Protein AF-A0A139NUK0-F1 (afdb_monomer)

Solvent-accessible surface area (backbone atoms only — not comparable to full-atom values): 13914 Å² total; per-residue (Å²): 108,68,67,42,53,50,49,48,51,51,52,42,50,51,54,52,51,49,37,53,48,53,40,52,56,51,48,50,26,38,52,27,22,46,38,34,56,52,34,44,64,71,63,44,90,81,66,93,61,57,89,89,67,61,76,52,80,81,74,52,64,86,38,64,18,66,54,40,58,76,68,51,43,62,78,34,66,75,49,35,56,50,51,53,51,51,39,46,44,56,59,40,87,56,51,66,58,16,42,53,52,49,41,39,48,37,72,86,54,78,63,65,55,74,80,37,40,68,64,51,42,52,52,51,50,54,41,51,51,47,56,52,48,53,56,48,44,59,54,45,53,72,74,44,90,57,94,85,73,77,73,90,70,88,81,55,54,68,72,58,50,54,50,50,54,50,51,55,53,54,49,50,53,54,49,49,58,49,43,38,75,76,42,26,68,68,39,68,64,52,52,51,46,39,67,69,48,30,75,75,63,73,61,80,63,81,50,74,66,58,51,52,52,50,52,50,52,52,56,68,43,86,92,53,73,81,76,54,69,68,57,55,52,49,51,48,46,50,62,59,70,61,126

Structure (mmCIF, N/CA/C/O backbone):
data_AF-A0A139NUK0-F1
#
_entry.id   AF-A0A139NUK0-F1
#
loop_
_atom_site.group_PDB
_atom_site.id
_atom_site.type_symbol
_atom_site.label_atom_id
_atom_site.label_alt_id
_atom_site.label_comp_id
_atom_site.label_asym_id
_atom_site.label_entity_id
_atom_site.label_seq_id
_atom_site.pdbx_PDB_ins_code
_atom_site.Cartn_x
_atom_site.Cartn_y
_atom_site.Cartn_z
_atom_site.occupancy
_atom_site.B_iso_or_equiv
_atom_site.auth_seq_id
_atom_site.auth_comp_id
_atom_site.auth_asym_id
_atom_site.auth_atom_id
_atom_site.pdbx_PDB_model_num
ATOM 1 N N . MET A 1 1 ? -8.835 -10.480 32.915 1.00 66.19 1 MET A N 1
ATOM 2 C CA . MET A 1 1 ? -7.688 -9.551 32.777 1.00 66.19 1 MET A CA 1
ATOM 3 C C . MET A 1 1 ? -6.767 -9.967 31.633 1.00 66.19 1 MET A C 1
ATOM 5 O O . MET A 1 1 ? -6.651 -9.205 30.683 1.00 66.19 1 MET A O 1
ATOM 9 N N . PHE A 1 2 ? -6.205 -11.183 31.665 1.00 76.69 2 PHE A N 1
ATOM 10 C CA . PHE A 1 2 ? -5.329 -11.705 30.604 1.00 76.69 2 PHE A CA 1
ATOM 11 C C . PHE A 1 2 ? -5.980 -11.734 29.210 1.00 76.69 2 PHE A C 1
ATOM 13 O O . PHE A 1 2 ? -5.381 -11.271 28.249 1.00 76.69 2 PHE A O 1
ATOM 20 N N . GLU A 1 3 ? -7.231 -12.184 29.088 1.00 83.25 3 GLU A N 1
ATOM 21 C CA . GLU A 1 3 ? -7.912 -12.204 27.783 1.00 83.25 3 GLU A CA 1
ATOM 22 C C . GLU A 1 3 ? -8.113 -10.809 27.184 1.00 83.25 3 GLU A C 1
ATOM 24 O O . GLU A 1 3 ? -7.905 -10.613 25.993 1.00 83.25 3 GLU A O 1
ATOM 29 N N . ASN A 1 4 ? -8.507 -9.826 28.003 1.00 83.56 4 ASN A N 1
ATOM 30 C CA . ASN A 1 4 ? -8.661 -8.442 27.550 1.00 83.56 4 ASN A CA 1
ATOM 31 C C . ASN A 1 4 ? -7.321 -7.875 27.075 1.00 83.56 4 ASN A C 1
ATOM 33 O O . ASN A 1 4 ? -7.243 -7.271 26.012 1.00 83.56 4 ASN A O 1
ATOM 37 N N . TRP A 1 5 ? -6.263 -8.132 27.846 1.00 82.19 5 TRP A N 1
ATOM 38 C CA . TRP A 1 5 ? -4.897 -7.765 27.490 1.00 82.19 5 TRP A CA 1
ATOM 39 C C . TRP A 1 5 ? -4.479 -8.388 26.151 1.00 82.19 5 TRP A C 1
ATOM 41 O O . TRP A 1 5 ? -3.990 -7.685 25.270 1.00 82.19 5 TRP A O 1
ATOM 51 N N . ASN A 1 6 ? -4.759 -9.679 25.951 1.00 88.62 6 ASN A N 1
ATOM 52 C CA . ASN A 1 6 ? -4.462 -10.368 24.699 1.00 88.62 6 ASN A CA 1
ATOM 53 C C . ASN A 1 6 ? -5.253 -9.777 23.519 1.00 88.62 6 ASN A C 1
ATOM 55 O O . ASN A 1 6 ? -4.672 -9.463 22.487 1.00 88.62 6 ASN A O 1
ATOM 59 N N . ARG A 1 7 ? -6.562 -9.537 23.686 1.00 91.12 7 ARG A N 1
ATOM 60 C CA . ARG A 1 7 ? -7.414 -8.916 22.655 1.00 91.12 7 ARG A CA 1
ATOM 61 C C . ARG A 1 7 ? -6.901 -7.535 22.238 1.00 91.12 7 ARG A C 1
ATOM 63 O O . ARG A 1 7 ? -6.867 -7.227 21.050 1.00 91.12 7 ARG A O 1
ATOM 70 N N . ILE A 1 8 ? -6.470 -6.720 23.199 1.00 89.00 8 ILE A N 1
ATOM 71 C CA . ILE A 1 8 ? -5.877 -5.405 22.931 1.00 89.00 8 ILE A CA 1
ATOM 72 C C . ILE A 1 8 ? -4.556 -5.535 22.166 1.00 89.00 8 ILE A C 1
ATOM 74 O O . ILE A 1 8 ? -4.364 -4.817 21.190 1.00 89.00 8 ILE A O 1
ATOM 78 N N . ASN A 1 9 ? -3.666 -6.452 22.554 1.00 89.38 9 ASN A N 1
ATOM 79 C CA . ASN A 1 9 ? -2.412 -6.666 21.824 1.00 89.38 9 ASN A CA 1
ATOM 80 C C . ASN A 1 9 ? -2.649 -7.131 20.391 1.00 89.38 9 ASN A C 1
ATOM 82 O O . ASN A 1 9 ? -2.007 -6.624 19.476 1.00 89.38 9 ASN A O 1
ATOM 86 N N . ILE A 1 10 ? -3.615 -8.027 20.184 1.00 93.06 10 ILE A N 1
ATOM 87 C CA . ILE A 1 10 ? -4.019 -8.443 18.842 1.00 93.06 10 ILE A CA 1
ATOM 88 C C . ILE A 1 10 ? -4.486 -7.224 18.034 1.00 93.06 10 ILE A C 1
ATOM 90 O O . ILE A 1 10 ? -4.033 -7.039 16.909 1.00 93.06 10 ILE A O 1
ATOM 94 N N . LEU A 1 11 ? -5.321 -6.345 18.604 1.00 92.69 11 LEU A N 1
ATOM 95 C CA . LEU A 1 11 ? -5.742 -5.112 17.928 1.00 92.69 11 LEU A CA 1
ATOM 96 C C . LEU A 1 11 ? -4.555 -4.206 17.563 1.00 92.69 11 LEU A C 1
ATOM 98 O O . LEU A 1 11 ? -4.515 -3.678 16.453 1.00 92.69 11 LEU A O 1
ATOM 102 N N . ILE A 1 12 ? -3.588 -4.036 18.470 1.00 92.12 12 ILE A N 1
ATOM 103 C CA . ILE A 1 12 ? -2.367 -3.264 18.200 1.00 92.12 12 ILE A CA 1
ATOM 104 C C . ILE A 1 12 ? -1.623 -3.863 17.003 1.00 92.12 12 ILE A C 1
ATOM 106 O O . ILE A 1 12 ? -1.258 -3.121 16.093 1.00 92.12 12 ILE A O 1
ATOM 110 N N . SER A 1 13 ? -1.448 -5.187 16.972 1.00 93.75 13 SER A N 1
ATOM 111 C CA . SER A 1 13 ? -0.795 -5.884 15.863 1.00 93.75 13 SER A CA 1
ATOM 112 C C . SER A 1 13 ? -1.547 -5.722 14.542 1.00 93.75 13 SER A C 1
ATOM 114 O O . SER A 1 13 ? -0.907 -5.455 13.532 1.00 93.75 13 SER A O 1
ATOM 116 N N . ILE A 1 14 ? -2.882 -5.822 14.530 1.00 95.19 14 ILE A N 1
ATOM 117 C CA . ILE A 1 14 ? -3.684 -5.609 13.310 1.00 95.19 14 ILE A CA 1
ATOM 118 C C . ILE A 1 14 ? -3.464 -4.198 12.764 1.00 95.19 14 ILE A C 1
ATOM 120 O O . ILE A 1 14 ? -3.197 -4.038 11.577 1.00 95.19 14 ILE A O 1
ATOM 124 N N . ILE A 1 15 ? -3.560 -3.181 13.626 1.00 94.69 15 ILE A N 1
ATOM 125 C CA . ILE A 1 15 ? -3.405 -1.780 13.219 1.00 94.69 15 ILE A CA 1
ATOM 126 C C . ILE A 1 15 ? -1.993 -1.533 12.693 1.00 94.69 15 ILE A C 1
ATOM 128 O O . ILE A 1 15 ? -1.841 -0.942 11.631 1.00 94.69 15 ILE A O 1
ATOM 132 N N . SER A 1 16 ? -0.965 -2.014 13.395 1.00 93.94 16 SER A N 1
ATOM 133 C CA . SER A 1 16 ? 0.423 -1.869 12.953 1.00 93.94 16 SER A CA 1
ATOM 134 C C . SER A 1 16 ? 0.691 -2.590 11.630 1.00 93.94 16 SER A C 1
ATOM 136 O O . SER A 1 16 ? 1.319 -2.010 10.751 1.00 93.94 16 SER A O 1
ATOM 138 N N . ASN A 1 17 ? 0.163 -3.803 11.442 1.00 95.88 17 ASN A N 1
ATOM 139 C CA . ASN A 1 17 ? 0.278 -4.520 10.171 1.00 95.88 17 ASN A CA 1
ATOM 140 C C . ASN A 1 17 ? -0.421 -3.766 9.037 1.00 95.88 17 ASN A C 1
ATOM 142 O O . ASN A 1 17 ? 0.128 -3.670 7.944 1.00 95.88 17 ASN A O 1
ATOM 146 N N . PHE A 1 18 ? -1.605 -3.207 9.296 1.00 96.75 18 PHE A N 1
ATOM 147 C CA . PHE A 1 18 ? -2.319 -2.397 8.316 1.00 96.75 18 PHE A CA 1
ATOM 148 C C . PHE A 1 18 ? -1.556 -1.109 7.969 1.00 96.75 18 PHE A C 1
ATOM 150 O O . PHE A 1 18 ? -1.503 -0.739 6.803 1.00 96.75 18 PHE A O 1
ATOM 157 N N . GLU A 1 19 ? -0.932 -0.440 8.946 1.00 95.69 19 GLU A N 1
ATOM 158 C CA . GLU A 1 19 ? -0.082 0.739 8.712 1.00 95.69 19 GLU A CA 1
ATOM 159 C C . GLU A 1 19 ? 1.113 0.392 7.807 1.00 95.69 19 GLU A C 1
ATOM 161 O O . GLU A 1 19 ? 1.365 1.101 6.832 1.00 95.69 19 GLU A O 1
ATOM 166 N N . THR A 1 20 ? 1.800 -0.727 8.067 1.00 96.19 20 THR A N 1
ATOM 167 C CA . THR A 1 20 ? 2.896 -1.217 7.211 1.00 96.19 20 THR A CA 1
ATOM 168 C C . THR A 1 20 ? 2.411 -1.582 5.811 1.00 96.19 20 THR A C 1
ATOM 170 O O . THR A 1 20 ? 3.033 -1.188 4.827 1.00 96.19 20 THR A O 1
ATOM 173 N N . TYR A 1 21 ? 1.291 -2.299 5.710 1.00 97.06 21 TYR A N 1
ATOM 174 C CA . TYR A 1 21 ? 0.671 -2.640 4.432 1.00 97.06 21 TYR A CA 1
ATOM 175 C C . TYR A 1 21 ? 0.321 -1.381 3.629 1.00 97.06 21 TYR A C 1
ATOM 177 O O . TYR A 1 21 ? 0.707 -1.277 2.468 1.00 97.06 21 TYR A O 1
ATOM 185 N N . LEU A 1 22 ? -0.349 -0.407 4.256 1.00 96.50 22 LEU A N 1
ATOM 186 C CA . LEU A 1 22 ? -0.781 0.823 3.598 1.00 96.50 22 LEU A CA 1
ATOM 187 C C . LEU A 1 22 ? 0.413 1.626 3.077 1.00 96.50 22 LEU A C 1
ATOM 189 O O . LEU A 1 22 ? 0.359 2.087 1.945 1.00 96.50 22 LEU A O 1
ATOM 193 N N . SER A 1 23 ? 1.478 1.778 3.871 1.00 96.38 23 SER A N 1
ATOM 194 C CA . SER A 1 23 ? 2.718 2.434 3.425 1.00 96.38 23 SER A CA 1
ATOM 195 C C . SER A 1 23 ? 3.352 1.687 2.249 1.00 96.38 23 SER A C 1
ATOM 197 O O . SER A 1 23 ? 3.671 2.304 1.237 1.00 96.38 23 SER A O 1
ATOM 199 N N . SER A 1 24 ? 3.455 0.358 2.326 1.00 95.88 24 SER A N 1
ATOM 200 C CA . SER A 1 24 ? 4.060 -0.448 1.262 1.00 95.88 24 SER A CA 1
ATOM 201 C C . SER A 1 24 ? 3.290 -0.344 -0.056 1.00 95.88 24 SER A C 1
ATOM 203 O O . SER A 1 24 ? 3.881 -0.079 -1.100 1.00 95.88 24 SER A O 1
ATOM 205 N N . VAL A 1 25 ? 1.969 -0.545 -0.034 1.00 96.31 25 VAL A N 1
ATOM 206 C CA . VAL A 1 25 ? 1.165 -0.582 -1.265 1.00 96.31 25 VAL A CA 1
ATOM 207 C C . VAL A 1 25 ? 1.057 0.798 -1.919 1.00 96.31 25 VAL A C 1
ATOM 209 O O . VAL A 1 25 ? 1.087 0.906 -3.145 1.00 96.31 25 VAL A O 1
ATOM 212 N N . THR A 1 26 ? 0.987 1.877 -1.131 1.00 96.25 26 THR A N 1
ATOM 213 C CA . THR A 1 26 ? 0.946 3.237 -1.684 1.00 96.25 26 THR A CA 1
ATOM 214 C C . THR A 1 26 ? 2.298 3.657 -2.234 1.00 96.25 26 THR A C 1
ATOM 216 O O . THR A 1 26 ? 2.330 4.302 -3.280 1.00 96.25 26 THR A O 1
ATOM 219 N N . ARG A 1 27 ? 3.407 3.233 -1.613 1.00 96.50 27 ARG A N 1
ATOM 220 C CA . ARG A 1 27 ? 4.751 3.410 -2.171 1.00 96.50 27 ARG A CA 1
ATOM 221 C C . ARG A 1 27 ? 4.874 2.766 -3.540 1.00 96.50 27 ARG A C 1
ATOM 223 O O . ARG A 1 27 ? 5.237 3.443 -4.497 1.00 96.50 27 ARG A O 1
ATOM 230 N N . VAL A 1 28 ? 4.505 1.490 -3.651 1.00 96.75 28 VAL A N 1
ATOM 231 C CA . VAL A 1 28 ? 4.535 0.766 -4.929 1.00 96.75 28 VAL A CA 1
ATOM 232 C C . VAL A 1 28 ? 3.657 1.469 -5.966 1.00 96.75 28 VAL A C 1
ATOM 234 O O . VAL A 1 28 ? 4.067 1.602 -7.114 1.00 96.75 28 VAL A O 1
ATOM 237 N N . ALA A 1 29 ? 2.485 1.983 -5.579 1.00 96.19 29 ALA A N 1
ATOM 238 C CA . ALA A 1 29 ? 1.635 2.755 -6.484 1.00 96.19 29 ALA A CA 1
ATOM 239 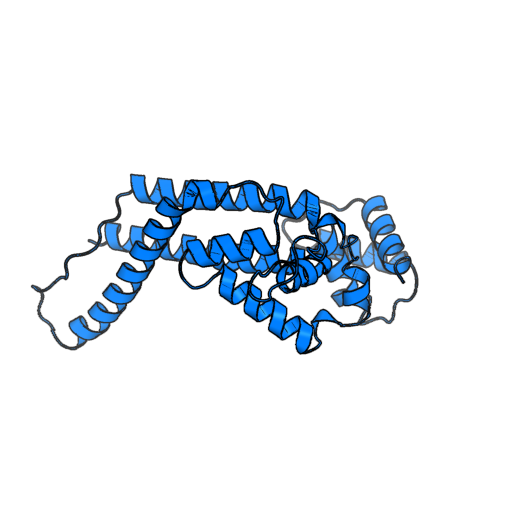C C . ALA A 1 29 ? 2.302 4.059 -6.962 1.00 96.19 29 ALA A C 1
ATOM 241 O O . ALA A 1 29 ? 2.258 4.346 -8.157 1.00 96.19 29 ALA A O 1
ATOM 242 N N . MET A 1 30 ? 2.935 4.825 -6.064 1.00 95.62 30 MET A N 1
ATOM 243 C CA . MET A 1 30 ? 3.659 6.061 -6.402 1.00 95.62 30 MET A CA 1
ATOM 244 C C . MET A 1 30 ? 4.883 5.799 -7.283 1.00 95.62 30 MET A C 1
ATOM 246 O O . MET A 1 30 ? 5.161 6.575 -8.193 1.00 95.62 30 MET A O 1
ATOM 250 N N . GLU A 1 31 ? 5.604 4.705 -7.039 1.00 95.56 31 GLU A N 1
ATOM 251 C CA . GLU A 1 31 ? 6.745 4.311 -7.864 1.00 95.56 31 GLU A CA 1
ATOM 252 C C . GLU A 1 31 ? 6.298 3.797 -9.239 1.00 95.56 31 GLU A C 1
ATOM 254 O O . GLU A 1 31 ? 6.917 4.135 -10.241 1.00 95.56 31 GLU A O 1
ATOM 259 N N . ALA A 1 32 ? 5.200 3.039 -9.317 1.00 95.38 32 ALA A N 1
ATOM 260 C CA . ALA A 1 32 ? 4.641 2.554 -10.579 1.00 95.38 32 ALA A CA 1
ATOM 261 C C . ALA A 1 32 ? 4.058 3.682 -11.444 1.00 95.38 32 ALA A C 1
ATOM 263 O O . ALA A 1 32 ? 4.142 3.633 -12.673 1.00 95.38 32 ALA A O 1
ATOM 264 N N . ASN A 1 33 ? 3.465 4.691 -10.801 1.00 93.88 33 ASN A N 1
ATOM 265 C CA . ASN A 1 33 ? 2.839 5.840 -11.442 1.00 93.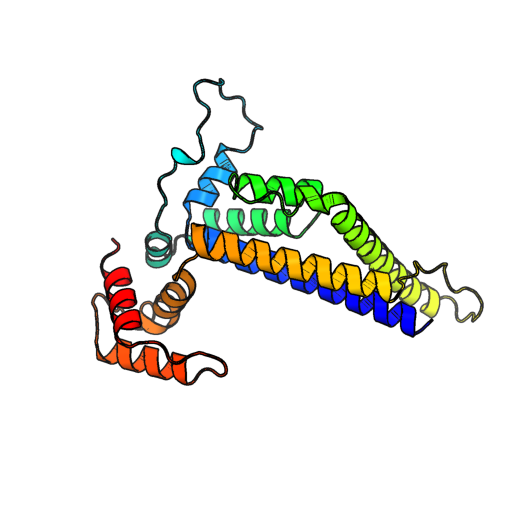88 33 ASN A CA 1
ATOM 266 C C . ASN A 1 33 ? 3.279 7.155 -10.763 1.00 93.88 33 ASN A C 1
ATOM 268 O O . ASN A 1 33 ? 2.543 7.697 -9.929 1.00 93.88 33 ASN A O 1
ATOM 272 N N . PRO A 1 34 ? 4.448 7.715 -11.134 1.00 92.50 34 PRO A N 1
ATOM 273 C CA . PRO A 1 34 ? 4.951 8.964 -10.563 1.00 92.50 34 PRO A CA 1
ATOM 274 C C . PRO A 1 34 ? 4.027 10.173 -10.746 1.00 92.50 34 PRO A C 1
ATOM 276 O O . PRO A 1 34 ? 4.160 11.144 -10.001 1.00 92.50 34 PRO A O 1
ATOM 279 N N . SER A 1 35 ? 3.050 10.124 -11.664 1.00 89.12 35 SER A N 1
ATOM 280 C CA . SER A 1 35 ? 2.034 11.180 -11.812 1.00 89.12 35 SER A CA 1
ATOM 281 C C . SER A 1 35 ? 1.243 11.434 -10.528 1.00 89.12 35 SER A C 1
ATOM 283 O O . SER A 1 35 ? 0.790 12.550 -10.281 1.00 89.12 35 SER A O 1
ATOM 285 N N . LEU A 1 36 ? 1.136 10.430 -9.653 1.00 90.81 36 LEU A N 1
ATOM 286 C CA . LEU A 1 36 ? 0.509 10.558 -8.336 1.00 90.81 36 LEU A CA 1
ATOM 287 C C . LEU A 1 36 ? 1.224 11.573 -7.430 1.00 90.81 36 LEU A C 1
ATOM 289 O O . LEU A 1 36 ? 0.574 12.242 -6.627 1.00 90.81 36 LEU A O 1
ATOM 293 N N . LEU A 1 37 ? 2.542 11.731 -7.574 1.00 90.62 37 LEU A N 1
ATOM 294 C CA . LEU A 1 37 ? 3.312 12.709 -6.803 1.00 90.62 37 LEU A CA 1
ATOM 295 C C . LEU A 1 37 ? 2.999 14.140 -7.251 1.00 90.62 37 LEU A C 1
ATOM 297 O O . LEU A 1 37 ? 2.866 15.029 -6.412 1.00 90.62 37 LEU A O 1
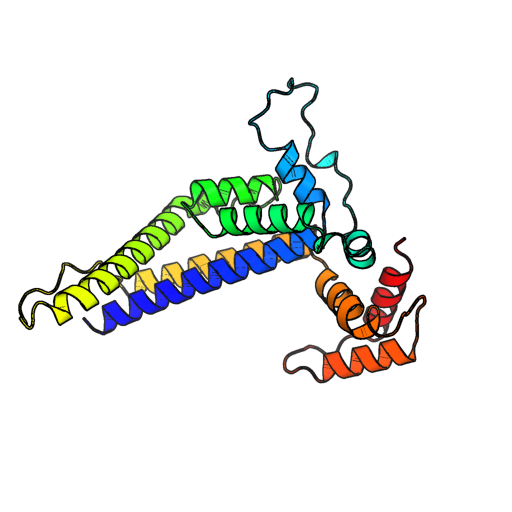ATOM 301 N N . PHE A 1 38 ? 2.817 14.357 -8.556 1.00 83.62 38 PHE A N 1
ATOM 302 C CA . PHE A 1 38 ? 2.389 15.655 -9.080 1.00 83.62 38 PHE A CA 1
ATOM 303 C C . PHE A 1 38 ? 0.973 15.994 -8.619 1.00 83.62 38 PHE A C 1
ATOM 305 O O . PHE A 1 38 ? 0.751 17.097 -8.129 1.00 83.62 38 PHE A O 1
ATOM 312 N N . ASN A 1 39 ? 0.053 15.026 -8.648 1.00 78.88 39 ASN A N 1
ATOM 313 C CA . ASN A 1 39 ? -1.284 15.194 -8.077 1.00 78.88 39 ASN A CA 1
ATOM 314 C C . ASN A 1 39 ? -1.228 15.638 -6.612 1.00 78.88 39 ASN A C 1
ATOM 316 O O . ASN A 1 39 ? -1.890 16.594 -6.228 1.00 78.88 39 ASN A O 1
ATOM 320 N N . TYR A 1 40 ? -0.394 15.002 -5.792 1.00 84.31 40 TYR A N 1
ATOM 321 C CA . TYR A 1 40 ? -0.263 15.374 -4.385 1.00 84.31 40 TYR A CA 1
ATOM 322 C C . TYR A 1 40 ? 0.249 16.812 -4.174 1.00 84.31 40 TYR A C 1
ATOM 324 O O . TYR A 1 40 ? -0.242 17.512 -3.281 1.00 84.31 40 TYR A O 1
ATOM 332 N N . ILE A 1 41 ? 1.198 17.265 -5.001 1.00 83.19 41 ILE A N 1
ATOM 333 C CA . ILE A 1 41 ? 1.756 18.624 -4.942 1.00 83.19 41 ILE A CA 1
ATOM 334 C C . ILE A 1 41 ? 0.732 19.657 -5.431 1.00 83.19 41 ILE A C 1
ATOM 336 O O . ILE A 1 41 ? 0.467 20.629 -4.730 1.00 83.19 41 ILE A O 1
ATOM 340 N N . TYR A 1 42 ? 0.144 19.443 -6.610 1.00 72.19 42 TYR A N 1
ATOM 341 C CA . TYR A 1 42 ? -0.667 20.449 -7.301 1.00 72.19 42 TYR A CA 1
ATOM 342 C C . TYR A 1 42 ? -2.150 20.442 -6.908 1.00 72.19 42 TYR A C 1
ATOM 344 O O . TYR A 1 42 ? -2.798 21.479 -6.989 1.00 72.19 42 TYR A O 1
ATOM 352 N N . LEU A 1 43 ? -2.693 19.320 -6.422 1.00 65.75 43 LEU A N 1
ATOM 353 C CA . LEU A 1 43 ? -4.068 19.241 -5.897 1.00 65.75 43 LEU A CA 1
ATOM 354 C C . LEU A 1 43 ? -4.145 19.573 -4.396 1.00 65.75 43 LEU A C 1
ATOM 356 O O . LEU A 1 43 ? -5.186 19.382 -3.763 1.00 65.75 43 LEU A O 1
ATOM 360 N N . SER A 1 44 ? -3.050 20.044 -3.790 1.00 57.09 44 SER A N 1
ATOM 361 C CA . SER A 1 44 ? -3.056 20.554 -2.419 1.00 57.09 44 SER A CA 1
ATOM 362 C C . SER A 1 44 ? -3.554 22.009 -2.407 1.00 57.09 44 SER A C 1
ATOM 364 O O . SER A 1 44 ? -2.863 22.886 -2.914 1.00 57.09 44 SER A O 1
ATOM 366 N N . PRO A 1 45 ? -4.730 22.301 -1.817 1.00 52.62 45 PRO A N 1
ATOM 367 C CA . PRO A 1 45 ? -5.395 23.596 -1.952 1.00 52.62 45 PRO A CA 1
ATOM 368 C C . PRO A 1 45 ? -4.890 24.611 -0.915 1.00 52.62 45 PRO A C 1
ATOM 370 O O . PRO A 1 45 ? -5.691 25.211 -0.201 1.00 52.62 45 PRO A O 1
ATOM 373 N N . GLU A 1 46 ? -3.574 24.763 -0.769 1.00 50.72 46 GLU A N 1
ATOM 374 C CA . GLU A 1 46 ? -3.015 25.817 0.095 1.00 50.72 46 GLU A CA 1
ATOM 375 C C . GLU A 1 46 ? -2.594 27.058 -0.689 1.00 50.72 46 GLU A C 1
ATOM 377 O O . GLU A 1 46 ? -2.691 28.156 -0.147 1.00 50.72 46 GLU A O 1
ATOM 382 N N . ASP A 1 47 ? -2.289 26.925 -1.982 1.00 45.28 47 ASP A N 1
ATOM 383 C CA . ASP A 1 47 ? -2.001 28.073 -2.831 1.00 45.28 47 ASP A CA 1
ATOM 384 C C . ASP A 1 47 ? -3.138 28.311 -3.825 1.00 45.28 47 ASP A C 1
ATOM 386 O O . ASP A 1 47 ? -3.416 27.533 -4.735 1.00 45.28 47 ASP A O 1
ATOM 390 N N . SER A 1 48 ? -3.815 29.428 -3.589 1.00 42.50 48 SER A N 1
ATOM 391 C CA . SER A 1 48 ? -4.733 30.128 -4.475 1.00 42.50 48 SER A CA 1
ATOM 392 C C . SER A 1 48 ? -4.311 30.073 -5.948 1.00 42.50 48 SER A C 1
ATOM 394 O O . SER A 1 48 ? -3.513 30.891 -6.404 1.00 42.50 48 SER A O 1
ATOM 396 N N . LEU A 1 49 ? -4.908 29.167 -6.709 1.00 48.75 49 LEU A N 1
ATOM 397 C CA . LEU A 1 49 ? -5.040 29.310 -8.151 1.00 48.75 49 LEU A CA 1
ATOM 398 C C . LEU A 1 49 ? -6.497 29.628 -8.453 1.00 48.75 49 LEU A C 1
ATOM 400 O O . LEU A 1 49 ? -7.416 29.175 -7.763 1.00 48.75 49 LEU A O 1
ATOM 404 N N . SER A 1 50 ? -6.698 30.497 -9.438 1.00 51.25 50 SER A N 1
ATOM 405 C CA . SER A 1 50 ? -8.030 30.830 -9.914 1.00 51.25 50 SER A CA 1
ATOM 406 C C . SER A 1 50 ? -8.752 29.532 -10.337 1.00 51.25 50 SER A C 1
ATOM 408 O O . SER A 1 50 ? -8.091 28.566 -10.731 1.00 51.25 50 SER A O 1
ATOM 410 N N . PRO A 1 51 ? -10.095 29.463 -10.286 1.00 54.19 51 PRO A N 1
ATOM 411 C CA . PRO A 1 51 ? -10.845 28.291 -10.758 1.00 54.19 51 PRO A CA 1
ATOM 412 C C . PRO A 1 51 ? -10.522 27.887 -12.209 1.00 54.19 51 PRO A C 1
ATOM 414 O O . PRO A 1 51 ? -10.839 26.779 -12.626 1.00 54.19 51 PRO A O 1
ATOM 417 N N . GLU A 1 52 ? -9.905 28.794 -12.966 1.00 55.78 52 GLU A N 1
ATOM 418 C CA . GLU A 1 52 ? -9.533 28.665 -14.374 1.00 55.78 52 GLU A CA 1
ATOM 419 C C . GLU A 1 52 ? -8.156 27.992 -14.559 1.00 55.78 52 GLU A C 1
ATOM 421 O O . GLU A 1 52 ? -7.915 27.385 -15.597 1.00 55.78 52 GLU A O 1
ATOM 426 N N . ASP A 1 53 ? -7.293 28.024 -13.533 1.00 54.88 53 ASP A N 1
ATOM 427 C CA . ASP A 1 53 ? -5.949 27.415 -13.516 1.00 54.88 53 ASP A CA 1
ATOM 428 C C . ASP A 1 53 ? -5.895 26.116 -12.681 1.00 54.88 53 ASP A C 1
ATOM 430 O O . ASP A 1 53 ? -4.825 25.619 -12.319 1.00 54.88 53 ASP A O 1
ATOM 434 N N . SER A 1 54 ? -7.062 25.584 -12.309 1.00 56.47 54 SER A N 1
ATOM 435 C CA . SER A 1 54 ? -7.183 24.382 -11.484 1.00 56.47 54 SER A CA 1
ATOM 436 C C . SER A 1 54 ? -6.810 23.146 -12.302 1.00 56.47 54 SER A C 1
ATOM 438 O O . SER A 1 54 ? -7.626 22.644 -13.072 1.00 56.47 54 SER A O 1
ATOM 440 N N . LEU A 1 55 ? -5.582 22.653 -12.126 1.00 59.97 55 LEU A N 1
ATOM 441 C CA . LEU A 1 55 ? -5.145 21.385 -12.711 1.00 59.97 55 LEU A CA 1
ATOM 442 C C . LEU A 1 55 ? -6.042 20.248 -12.210 1.00 59.97 55 LEU A C 1
ATOM 444 O O . LEU A 1 55 ? -6.283 20.096 -11.011 1.00 59.97 55 LEU A O 1
ATOM 448 N N . SER A 1 56 ? -6.540 19.450 -13.140 1.00 61.78 56 SER A N 1
ATOM 449 C CA . SER A 1 56 ? -7.291 18.231 -12.894 1.00 61.78 56 SER A CA 1
ATOM 450 C C . SER A 1 56 ? -6.356 17.020 -12.878 1.00 61.78 56 SER A C 1
ATOM 452 O O . SER A 1 56 ? -5.266 17.025 -13.446 1.00 61.78 56 SER A O 1
ATOM 454 N N . PHE A 1 57 ? -6.800 15.937 -12.242 1.00 61.00 57 PHE A N 1
ATOM 455 C CA . PHE A 1 57 ? -6.082 14.657 -12.259 1.00 61.00 57 PHE A CA 1
ATOM 456 C C . PHE A 1 57 ? -5.826 14.142 -13.689 1.00 61.00 57 PHE A C 1
ATOM 458 O O . PHE A 1 57 ? -4.846 13.443 -13.927 1.00 61.00 57 PHE A O 1
ATOM 465 N N . GLU A 1 58 ? -6.709 14.484 -14.629 1.00 64.94 58 GLU A N 1
ATOM 466 C CA . GLU A 1 58 ? -6.654 14.065 -16.033 1.00 64.94 58 GLU A CA 1
ATOM 467 C C . GLU A 1 58 ? -5.580 14.818 -16.831 1.00 64.94 58 GLU A C 1
ATOM 469 O O . GLU A 1 58 ? -5.148 14.325 -17.872 1.00 64.94 58 GLU A O 1
ATOM 474 N N . ASP A 1 59 ? -5.100 15.957 -16.320 1.00 62.12 59 ASP A N 1
ATOM 475 C CA . ASP A 1 59 ? -4.049 16.755 -16.963 1.00 62.12 59 ASP A CA 1
ATOM 476 C C . ASP A 1 59 ? -2.658 16.128 -16.806 1.00 62.12 59 ASP A C 1
ATOM 478 O O . ASP A 1 59 ? -1.746 16.410 -17.587 1.00 62.12 59 ASP A O 1
ATOM 482 N N . PHE A 1 60 ? -2.484 15.243 -15.821 1.00 67.69 60 PHE A N 1
ATOM 483 C CA . PHE A 1 60 ? -1.261 14.468 -15.667 1.00 67.69 60 PHE A CA 1
ATOM 484 C C . PHE A 1 60 ? -1.410 13.127 -16.386 1.00 67.69 60 PHE A C 1
ATOM 486 O O . PHE A 1 60 ? -1.960 12.167 -15.842 1.00 67.69 60 PHE A O 1
ATOM 493 N N . GLU A 1 61 ? -0.872 13.040 -17.606 1.00 67.56 61 GLU A N 1
ATOM 494 C CA . GLU A 1 61 ? -0.720 11.762 -18.308 1.00 67.56 61 GLU A CA 1
ATOM 495 C C . GLU A 1 61 ? -0.015 10.745 -17.391 1.00 67.56 61 GLU A C 1
ATOM 497 O O . GLU A 1 61 ? 0.856 11.110 -16.593 1.00 67.56 61 GLU A O 1
ATOM 502 N N . LYS A 1 62 ? -0.414 9.465 -17.450 1.00 78.00 62 LYS A N 1
ATOM 503 C CA . LYS A 1 62 ? 0.182 8.413 -16.616 1.00 78.00 62 LYS A CA 1
ATOM 504 C C . LYS A 1 62 ? 1.662 8.276 -16.977 1.00 78.00 62 LYS A C 1
ATOM 506 O O . LYS A 1 62 ? 2.000 7.745 -18.031 1.00 78.00 62 LYS A O 1
ATOM 511 N N . ILE A 1 63 ? 2.537 8.749 -16.096 1.00 85.81 63 ILE A N 1
ATOM 512 C CA . ILE A 1 63 ? 3.981 8.621 -16.247 1.00 85.81 63 ILE A CA 1
ATOM 513 C C . ILE A 1 63 ? 4.345 7.192 -15.876 1.00 85.81 63 ILE A C 1
ATOM 515 O O . ILE A 1 63 ? 3.947 6.683 -14.828 1.00 85.81 63 I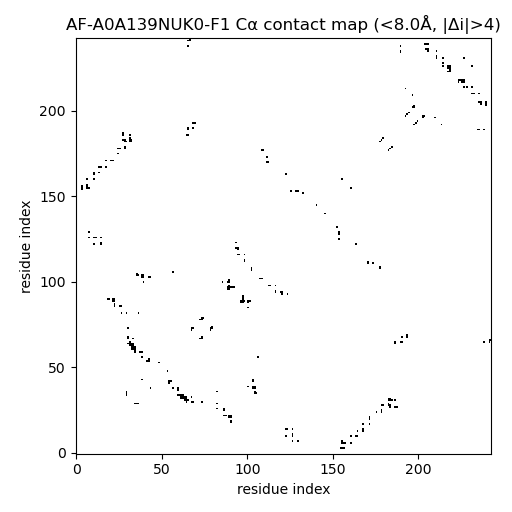LE A O 1
ATOM 519 N N . ASP A 1 64 ? 5.115 6.546 -16.742 1.00 89.19 64 ASP A N 1
ATOM 520 C CA . ASP A 1 64 ? 5.602 5.199 -16.500 1.00 89.19 64 ASP A CA 1
ATOM 521 C C . ASP A 1 64 ? 6.757 5.214 -15.488 1.00 89.19 64 ASP A C 1
ATOM 523 O O . ASP A 1 64 ? 7.846 5.745 -15.746 1.00 89.19 64 ASP A O 1
ATOM 527 N N . GLY A 1 65 ? 6.525 4.595 -14.329 1.00 92.75 65 GLY A N 1
ATOM 528 C CA . GLY A 1 65 ? 7.504 4.445 -13.258 1.00 92.75 65 GLY A CA 1
ATOM 529 C C . GLY A 1 65 ? 8.816 3.784 -13.673 1.00 92.75 65 GLY A C 1
ATOM 530 O O . GLY A 1 65 ? 9.866 4.067 -13.091 1.00 92.75 65 GLY A O 1
ATOM 531 N N . VAL A 1 66 ? 8.805 2.953 -14.721 1.00 94.44 66 VAL A N 1
ATOM 532 C CA . VAL A 1 66 ? 10.007 2.272 -15.223 1.00 94.44 66 VAL A CA 1
ATOM 533 C C . VAL A 1 66 ? 11.067 3.271 -15.691 1.00 94.44 66 VAL A C 1
ATOM 535 O O . VAL A 1 66 ? 12.261 3.033 -15.495 1.00 94.44 66 VAL A O 1
ATOM 538 N N . ILE A 1 67 ? 10.659 4.423 -16.236 1.00 92.56 67 ILE A N 1
ATOM 539 C CA . ILE A 1 67 ? 11.582 5.491 -16.653 1.00 92.56 67 ILE A CA 1
ATOM 540 C C . ILE A 1 67 ? 12.343 6.037 -15.438 1.00 92.56 67 ILE A C 1
ATOM 542 O O . ILE A 1 67 ? 13.561 6.235 -15.484 1.00 92.56 67 ILE A O 1
ATOM 546 N N . PHE A 1 68 ? 11.629 6.269 -14.336 1.00 93.50 68 PHE A N 1
ATOM 547 C CA . PHE A 1 68 ? 12.197 6.808 -13.101 1.00 93.50 68 PHE A CA 1
ATOM 548 C C . PHE A 1 68 ? 13.103 5.791 -12.418 1.00 93.50 68 PHE A C 1
ATOM 550 O O . PHE A 1 68 ? 14.189 6.152 -11.955 1.00 93.50 68 PHE A O 1
ATOM 557 N N . LEU A 1 69 ? 12.685 4.526 -12.422 1.00 94.69 69 LEU A N 1
ATOM 558 C CA . LEU A 1 69 ? 13.459 3.401 -11.922 1.00 94.69 69 LEU A CA 1
ATOM 559 C C . LEU A 1 69 ? 14.800 3.285 -12.658 1.00 94.69 69 LEU A C 1
ATOM 561 O O . LEU A 1 69 ? 15.849 3.344 -12.023 1.00 94.69 69 LEU A O 1
ATOM 565 N N . LYS A 1 70 ? 14.783 3.233 -13.998 1.00 92.31 70 LYS A N 1
ATOM 566 C CA . LYS A 1 70 ? 15.995 3.147 -14.834 1.00 92.31 70 LYS A CA 1
ATOM 567 C C . LYS A 1 70 ? 16.982 4.286 -14.599 1.00 92.31 70 LYS A C 1
ATOM 569 O O . LYS A 1 70 ? 18.191 4.080 -14.651 1.00 92.31 70 LYS A O 1
ATOM 574 N N . LYS A 1 71 ? 16.469 5.495 -14.365 1.00 90.81 71 LYS A N 1
ATOM 575 C CA . LYS A 1 71 ? 17.271 6.705 -14.130 1.00 90.81 71 LYS A CA 1
ATOM 576 C C . LYS A 1 71 ? 17.695 6.866 -12.661 1.00 90.81 71 LYS A C 1
ATOM 578 O O . LYS A 1 71 ? 18.379 7.839 -12.338 1.00 90.81 71 LYS A O 1
ATOM 583 N N . GLY A 1 72 ? 17.292 5.952 -11.771 1.00 91.38 72 GLY A N 1
ATOM 584 C CA . GLY A 1 72 ? 17.566 6.031 -10.334 1.00 91.38 72 GLY A CA 1
ATOM 585 C C . GLY A 1 72 ? 16.996 7.300 -9.697 1.00 91.38 72 GLY A C 1
ATOM 586 O O . GLY A 1 72 ? 17.634 7.904 -8.832 1.00 91.38 72 GLY A O 1
ATOM 587 N N . LEU A 1 73 ? 15.838 7.772 -10.179 1.00 91.50 73 LEU A N 1
ATOM 588 C CA . LEU A 1 73 ? 15.233 9.024 -9.716 1.00 91.50 73 LEU A CA 1
ATOM 589 C C . LEU A 1 73 ? 14.605 8.886 -8.329 1.00 91.50 73 LEU A C 1
ATOM 591 O O . LEU A 1 73 ? 14.700 9.827 -7.546 1.00 91.50 73 LEU A O 1
ATOM 595 N N . PHE A 1 74 ? 14.045 7.721 -7.994 1.00 91.56 74 PHE A N 1
ATOM 596 C CA . PHE A 1 74 ? 13.445 7.472 -6.676 1.00 91.56 74 PHE A CA 1
ATOM 597 C C . PHE A 1 74 ? 14.458 7.562 -5.524 1.00 91.56 74 PHE A C 1
ATOM 599 O O . PHE A 1 74 ? 14.096 7.948 -4.417 1.00 91.56 74 PHE A O 1
ATOM 606 N N . ASP A 1 75 ? 15.741 7.302 -5.792 1.00 89.88 75 ASP A N 1
ATOM 607 C CA . ASP A 1 75 ? 16.818 7.419 -4.800 1.00 89.88 75 ASP A CA 1
ATOM 608 C C . ASP A 1 75 ? 17.333 8.862 -4.639 1.00 89.88 75 ASP A C 1
ATOM 610 O O . ASP A 1 75 ? 18.131 9.160 -3.742 1.00 89.88 75 ASP A O 1
ATOM 614 N N . LYS A 1 76 ? 16.905 9.794 -5.502 1.00 92.94 76 LYS A N 1
ATOM 615 C CA . LYS A 1 76 ? 17.272 11.207 -5.375 1.00 92.94 76 LYS A CA 1
ATOM 616 C C . LYS A 1 76 ? 16.515 11.817 -4.203 1.00 92.94 76 LYS A C 1
ATOM 618 O O . LYS A 1 76 ? 15.302 11.672 -4.094 1.00 92.94 76 LYS A O 1
ATOM 623 N N . LYS A 1 77 ? 17.242 12.586 -3.386 1.00 88.88 77 LYS A N 1
ATOM 624 C CA . LYS A 1 77 ? 16.746 13.202 -2.147 1.00 88.88 77 LYS A CA 1
ATOM 625 C C . LYS A 1 77 ? 15.355 13.843 -2.286 1.00 88.88 77 LYS A C 1
ATOM 627 O O . LYS A 1 77 ? 14.506 13.584 -1.456 1.00 88.88 77 LYS A O 1
ATOM 632 N N . GLY A 1 78 ? 15.098 14.611 -3.349 1.00 88.12 78 GLY A N 1
ATOM 633 C CA . GLY A 1 78 ? 13.796 15.266 -3.544 1.00 88.12 78 GLY A CA 1
ATOM 634 C C . GLY A 1 78 ? 12.610 14.298 -3.657 1.00 88.12 78 GLY A C 1
ATOM 635 O O . GLY A 1 78 ? 11.594 14.514 -3.009 1.00 88.12 78 GLY A O 1
ATOM 636 N N . TYR A 1 79 ? 12.747 13.219 -4.434 1.00 89.31 79 TYR A N 1
ATOM 637 C CA . TYR A 1 79 ? 11.689 12.210 -4.575 1.00 89.31 79 TYR A CA 1
ATOM 638 C C . TYR A 1 79 ? 11.557 11.355 -3.323 1.00 89.31 79 TYR A C 1
ATOM 640 O O . TYR A 1 79 ? 10.446 11.115 -2.860 1.00 89.31 79 TYR A O 1
ATOM 648 N N . LYS A 1 80 ? 12.694 10.939 -2.763 1.00 92.38 80 LYS A N 1
ATOM 649 C CA . LYS A 1 80 ? 12.729 10.135 -1.547 1.00 92.38 80 LYS A CA 1
ATOM 650 C C . LYS A 1 80 ? 12.065 10.855 -0.373 1.00 92.38 80 LYS A C 1
ATOM 652 O O . LYS A 1 80 ? 11.154 10.303 0.228 1.00 92.38 80 LYS A O 1
ATOM 657 N N . ASP A 1 81 ? 12.466 12.097 -0.105 1.00 93.75 81 ASP A N 1
ATOM 658 C CA . ASP A 1 81 ? 11.933 12.888 1.008 1.00 93.75 81 ASP A CA 1
ATOM 659 C C . ASP A 1 81 ? 10.419 13.139 0.837 1.00 93.75 81 ASP A C 1
ATOM 661 O O . ASP A 1 81 ? 9.677 13.123 1.818 1.00 93.75 81 ASP A O 1
ATOM 665 N N . LEU A 1 82 ? 9.944 13.335 -0.402 1.00 93.25 82 LEU A N 1
ATOM 666 C CA . LEU A 1 82 ? 8.519 13.508 -0.700 1.00 93.25 82 LEU A CA 1
ATOM 667 C C . LEU A 1 82 ? 7.713 12.227 -0.446 1.00 93.25 82 LEU A C 1
ATOM 669 O O . LEU A 1 82 ? 6.660 12.284 0.187 1.00 93.25 82 LEU A O 1
ATOM 673 N N . ILE A 1 83 ? 8.196 11.083 -0.936 1.00 94.25 83 ILE A N 1
ATOM 674 C CA . ILE A 1 83 ? 7.557 9.780 -0.709 1.00 94.25 83 ILE A CA 1
ATOM 675 C C . ILE A 1 83 ? 7.516 9.473 0.792 1.00 94.25 83 ILE A C 1
ATOM 677 O O . ILE A 1 83 ? 6.456 9.127 1.310 1.00 94.25 83 ILE A O 1
ATOM 681 N N . ASP A 1 84 ? 8.628 9.682 1.500 1.00 94.00 84 ASP A N 1
ATOM 682 C CA . ASP A 1 84 ? 8.728 9.435 2.940 1.00 94.00 84 ASP A CA 1
ATOM 683 C C . ASP A 1 84 ? 7.770 10.356 3.745 1.00 94.00 84 ASP A C 1
ATOM 685 O O . ASP A 1 84 ? 7.125 9.906 4.698 1.00 94.00 84 ASP A O 1
ATOM 689 N N . ASP A 1 85 ? 7.600 11.630 3.352 1.00 94.25 85 ASP A N 1
ATOM 690 C CA . ASP A 1 85 ? 6.603 12.547 3.946 1.00 94.25 85 ASP A CA 1
ATOM 691 C C . ASP A 1 85 ? 5.164 12.054 3.731 1.00 94.25 85 ASP A C 1
ATOM 693 O O . ASP A 1 85 ? 4.356 12.030 4.667 1.00 94.25 85 ASP A O 1
ATOM 697 N N . ILE A 1 86 ? 4.842 11.629 2.509 1.00 94.94 86 ILE A N 1
ATOM 698 C CA . ILE A 1 86 ? 3.519 11.109 2.156 1.00 94.94 86 ILE A CA 1
ATOM 699 C C . ILE A 1 86 ? 3.204 9.834 2.952 1.00 94.94 86 ILE A C 1
ATOM 701 O O . ILE A 1 86 ? 2.130 9.729 3.551 1.00 94.94 86 ILE A O 1
ATOM 705 N N . GLU A 1 87 ? 4.133 8.878 2.997 1.00 94.69 87 GLU A N 1
ATOM 706 C CA . GLU A 1 87 ? 3.990 7.629 3.755 1.00 94.69 87 GLU A CA 1
ATOM 707 C C . GLU A 1 87 ? 3.751 7.902 5.247 1.00 94.69 87 GLU A C 1
ATOM 709 O O . GLU A 1 87 ? 2.850 7.317 5.865 1.00 94.69 87 GLU A O 1
ATOM 714 N N . SER A 1 88 ? 4.501 8.845 5.821 1.00 94.56 88 SER A N 1
ATOM 715 C CA . SER A 1 88 ? 4.318 9.297 7.202 1.00 94.56 88 SER A CA 1
ATOM 716 C C . SER A 1 88 ? 2.909 9.864 7.424 1.00 94.56 88 SER A C 1
ATOM 718 O O . SER A 1 88 ? 2.207 9.458 8.352 1.00 94.56 88 SER A O 1
ATOM 720 N N . LYS A 1 89 ? 2.416 10.730 6.529 1.00 94.88 89 LYS A N 1
ATOM 721 C CA . LYS A 1 89 ? 1.061 11.313 6.616 1.00 94.88 89 LYS A CA 1
ATOM 722 C C . LYS A 1 89 ? -0.071 10.300 6.426 1.00 94.88 89 LYS A C 1
ATOM 724 O O . LYS A 1 89 ? -1.171 10.522 6.931 1.00 94.88 89 LYS A O 1
ATOM 729 N N . LEU A 1 90 ? 0.172 9.196 5.722 1.00 94.94 90 LEU A N 1
ATOM 730 C CA . LEU A 1 90 ? -0.796 8.106 5.546 1.00 94.94 90 LEU A CA 1
ATOM 731 C C . LEU A 1 90 ? -0.860 7.162 6.753 1.00 94.94 90 LEU A C 1
ATOM 733 O O . LEU A 1 90 ? -1.902 6.557 7.011 1.00 94.94 90 LEU A O 1
ATOM 737 N N . THR A 1 91 ? 0.235 7.031 7.501 1.00 94.06 91 THR A N 1
ATOM 738 C CA . THR A 1 91 ? 0.370 6.046 8.588 1.00 94.06 91 THR A CA 1
ATOM 739 C C . THR A 1 91 ? 0.383 6.664 9.982 1.00 94.06 91 THR A C 1
ATOM 741 O O . THR A 1 91 ? 0.253 5.951 10.981 1.00 94.06 91 THR A O 1
ATOM 744 N N . HIS A 1 92 ? 0.493 7.986 10.093 1.00 91.44 92 HIS A N 1
ATOM 745 C CA . HIS A 1 92 ? 0.530 8.715 11.359 1.00 91.44 92 HIS A CA 1
ATOM 746 C C . HIS A 1 92 ? -0.590 9.759 11.459 1.00 91.44 92 HIS A C 1
ATOM 748 O O . HIS A 1 92 ? -1.329 10.016 10.516 1.00 91.44 92 HIS A O 1
ATOM 754 N N . GLY A 1 93 ? -0.800 10.301 12.661 1.00 91.69 93 GLY A N 1
ATOM 755 C CA . GLY A 1 93 ? -1.885 11.256 12.919 1.00 91.69 93 GLY A CA 1
ATOM 756 C C . GLY A 1 93 ? -3.279 10.622 12.990 1.00 91.69 93 GLY A C 1
ATOM 757 O O . GLY A 1 93 ? -3.413 9.405 13.161 1.00 91.69 93 GLY A O 1
ATOM 758 N N . ASP A 1 94 ? -4.308 11.467 12.942 1.00 94.50 94 ASP A N 1
ATOM 759 C CA . ASP A 1 94 ? -5.720 11.074 12.919 1.00 94.50 94 ASP A CA 1
ATOM 760 C C . ASP A 1 94 ? -6.177 10.585 11.537 1.00 94.50 94 ASP A C 1
ATOM 762 O O . ASP A 1 94 ? -5.564 10.864 10.506 1.00 94.50 94 ASP A O 1
ATOM 766 N N . TRP A 1 95 ? -7.283 9.842 11.519 1.00 95.62 95 TRP A N 1
ATOM 767 C CA . TRP A 1 95 ? -7.796 9.269 10.278 1.00 95.62 95 TRP A CA 1
ATOM 768 C C . TRP A 1 95 ? -8.374 10.289 9.303 1.00 95.62 95 TRP A C 1
ATOM 770 O O . TRP A 1 95 ? -8.453 9.981 8.117 1.00 95.62 95 TRP A O 1
ATOM 780 N N . THR A 1 96 ? -8.721 11.498 9.743 1.00 94.19 96 THR A N 1
ATOM 781 C CA . THR A 1 96 ? -9.158 12.573 8.842 1.00 94.19 96 THR A CA 1
ATOM 782 C C . THR A 1 96 ? -8.003 13.026 7.962 1.00 94.19 96 THR A C 1
ATOM 784 O O . THR A 1 96 ? -8.135 13.059 6.741 1.00 94.19 96 THR A O 1
ATOM 787 N N . ASN A 1 97 ? -6.844 13.282 8.562 1.00 92.69 97 ASN A N 1
ATOM 788 C CA . ASN A 1 97 ? -5.635 13.672 7.849 1.00 92.69 97 ASN A CA 1
ATOM 789 C C . ASN A 1 97 ? -5.129 12.556 6.928 1.00 92.69 97 ASN A C 1
ATOM 791 O O . ASN A 1 97 ? -4.845 12.817 5.759 1.00 92.69 97 ASN A O 1
ATOM 795 N N . ARG A 1 98 ? -5.113 11.301 7.399 1.00 95.38 98 ARG A N 1
ATOM 796 C CA . ARG A 1 98 ? -4.755 10.139 6.560 1.00 95.38 98 ARG A CA 1
ATOM 797 C C . ARG A 1 98 ? -5.687 9.994 5.359 1.00 95.38 98 ARG A C 1
ATOM 799 O O . ARG A 1 98 ? -5.228 9.826 4.234 1.00 95.38 98 ARG A O 1
ATOM 806 N N . THR A 1 99 ? -6.996 10.112 5.595 1.00 94.69 99 THR A N 1
ATOM 807 C CA . THR A 1 99 ? -8.036 10.074 4.555 1.00 94.69 99 THR A CA 1
ATOM 808 C C . THR A 1 99 ? -7.782 11.174 3.530 1.00 94.69 99 THR A C 1
ATOM 810 O O . THR A 1 99 ? -7.697 10.886 2.341 1.00 94.69 99 THR A O 1
ATOM 813 N N . ASN A 1 100 ? -7.597 12.419 3.968 1.00 91.38 100 ASN A N 1
ATOM 814 C CA . ASN A 1 100 ? -7.348 13.542 3.066 1.00 91.38 100 ASN A CA 1
ATOM 815 C C . ASN A 1 100 ? -6.094 13.323 2.211 1.00 91.38 100 ASN A C 1
ATOM 817 O O . ASN A 1 100 ? -6.161 13.484 0.997 1.00 91.38 100 ASN A O 1
ATOM 821 N N . THR A 1 101 ? -4.987 12.890 2.816 1.00 93.00 101 THR A N 1
ATOM 822 C CA . THR A 1 101 ? -3.750 12.542 2.099 1.00 93.00 101 THR A CA 1
ATOM 823 C C . THR A 1 101 ? -3.991 11.446 1.058 1.00 93.00 101 THR A C 1
ATOM 825 O O . THR A 1 101 ? -3.576 11.586 -0.090 1.00 93.00 101 THR A O 1
ATOM 828 N N . PHE A 1 102 ? -4.726 10.389 1.416 1.00 93.75 102 PHE A N 1
ATOM 829 C CA . PHE A 1 102 ? -5.029 9.293 0.499 1.00 93.75 102 PHE A CA 1
ATOM 830 C C . PHE A 1 102 ? -5.847 9.751 -0.715 1.00 93.75 102 PHE A C 1
ATOM 832 O O . PHE A 1 102 ? -5.480 9.439 -1.841 1.00 93.75 102 PHE A O 1
ATOM 839 N N . TYR A 1 103 ? -6.917 10.530 -0.526 1.00 91.25 103 TYR A N 1
ATOM 840 C CA . TYR A 1 103 ? -7.721 11.013 -1.662 1.00 91.25 103 TYR A CA 1
ATOM 841 C C . TYR A 1 103 ? -7.066 12.165 -2.432 1.00 91.25 103 TYR A C 1
ATOM 843 O O . TYR A 1 103 ? -7.490 12.438 -3.548 1.00 91.25 103 TYR A O 1
ATOM 851 N N . LYS A 1 104 ? -6.036 12.823 -1.885 1.00 88.38 104 LYS A N 1
ATOM 852 C CA . LYS A 1 104 ? -5.180 13.724 -2.673 1.00 88.38 104 LYS A CA 1
ATOM 853 C C . LYS A 1 104 ? -4.328 12.945 -3.675 1.00 88.38 104 LYS A C 1
ATOM 855 O O . LYS A 1 104 ? -4.229 13.348 -4.827 1.00 88.38 104 LYS A O 1
ATOM 860 N N . LEU A 1 105 ? -3.748 11.821 -3.249 1.00 90.31 105 LEU A N 1
ATOM 861 C CA . LEU A 1 105 ? -3.004 10.921 -4.142 1.00 90.31 105 LEU A CA 1
ATOM 862 C C . LEU A 1 105 ? -3.930 10.215 -5.127 1.00 90.31 105 LEU A C 1
ATOM 864 O O . LEU A 1 105 ? -3.610 10.079 -6.303 1.00 90.31 105 LEU A O 1
ATOM 868 N N . PHE A 1 106 ? -5.089 9.774 -4.641 1.00 90.44 106 PHE A N 1
ATOM 869 C CA . PHE A 1 106 ? -6.032 8.959 -5.388 1.00 90.44 106 PHE A CA 1
ATOM 870 C C . PHE A 1 106 ? -7.430 9.603 -5.420 1.00 90.44 106 PHE A C 1
ATOM 872 O O . PHE A 1 106 ? -8.348 9.095 -4.769 1.00 90.44 106 PHE A O 1
ATOM 879 N N . PRO A 1 107 ? -7.636 10.690 -6.189 1.00 85.69 107 PRO A N 1
ATOM 880 C CA . PRO A 1 107 ? -8.922 11.396 -6.237 1.00 85.69 107 PRO A CA 1
ATOM 881 C C . PRO A 1 107 ? -10.103 10.502 -6.631 1.00 85.69 107 PRO A C 1
ATOM 883 O O . PRO A 1 107 ? -11.196 10.640 -6.086 1.00 85.69 107 PRO A O 1
ATOM 886 N N . ASN A 1 108 ? -9.851 9.539 -7.521 1.00 86.75 108 ASN A N 1
ATOM 887 C CA . ASN A 1 108 ? -10.848 8.608 -8.054 1.00 86.75 108 ASN A CA 1
ATOM 888 C C . ASN A 1 108 ? -10.998 7.317 -7.228 1.00 86.75 108 ASN A C 1
ATOM 890 O O . ASN A 1 108 ? -11.680 6.386 -7.660 1.00 86.75 108 ASN A O 1
ATOM 894 N N . ALA A 1 109 ? -10.358 7.225 -6.057 1.00 89.94 109 ALA A N 1
ATOM 895 C CA . ALA A 1 109 ? -10.503 6.055 -5.200 1.00 89.94 109 ALA A CA 1
ATOM 896 C C . ALA A 1 109 ? -11.935 5.933 -4.646 1.00 89.94 109 ALA A C 1
ATOM 898 O O . ALA A 1 109 ? -12.562 6.947 -4.318 1.00 89.94 109 ALA A O 1
ATOM 899 N N . PRO A 1 110 ? -12.453 4.703 -4.463 1.00 90.88 110 PRO A N 1
ATOM 900 C CA . PRO A 1 110 ? -13.712 4.497 -3.760 1.00 90.88 110 PRO A CA 1
ATOM 901 C C . PRO A 1 110 ? -13.647 5.075 -2.341 1.00 90.88 110 PRO A C 1
ATOM 903 O O . PRO A 1 110 ? -12.583 5.110 -1.727 1.00 90.88 110 PRO A O 1
ATOM 906 N N . ALA A 1 111 ? -14.793 5.494 -1.794 1.00 92.06 111 ALA A N 1
ATOM 907 C CA . ALA A 1 111 ? -14.903 6.200 -0.511 1.00 92.06 111 ALA A CA 1
ATOM 908 C C . ALA A 1 111 ? -14.662 5.316 0.744 1.00 92.06 111 ALA A C 1
ATOM 910 O O . ALA A 1 111 ? -15.285 5.526 1.787 1.00 92.06 111 ALA A O 1
ATOM 911 N N . VAL A 1 112 ? -13.756 4.338 0.659 1.00 91.25 112 VAL A N 1
ATOM 912 C CA . VAL A 1 112 ? -13.504 3.263 1.635 1.00 91.25 112 VAL A CA 1
ATOM 913 C C . VAL A 1 112 ? -13.211 3.813 3.034 1.00 91.25 112 VAL A C 1
ATOM 915 O O . VAL A 1 112 ? -13.903 3.494 4.000 1.00 91.25 112 VAL A O 1
ATOM 918 N N . PHE A 1 113 ? -12.266 4.754 3.142 1.00 91.31 113 PHE A N 1
ATOM 919 C CA . PHE A 1 113 ? -11.929 5.401 4.414 1.00 91.31 113 PHE A CA 1
ATOM 920 C C . PHE A 1 113 ? -12.986 6.401 4.877 1.00 91.31 113 PHE A C 1
ATOM 922 O O . PHE A 1 113 ? -13.296 6.450 6.065 1.00 91.31 113 PHE A O 1
ATOM 929 N N . ARG A 1 114 ? -13.584 7.176 3.960 1.00 92.38 114 ARG A N 1
ATOM 930 C CA . ARG A 1 114 ? -14.597 8.187 4.317 1.00 92.38 114 ARG A CA 1
ATOM 931 C C . ARG A 1 114 ? -15.817 7.532 4.964 1.00 92.38 114 ARG A C 1
ATOM 933 O O . ARG A 1 114 ? -16.303 8.016 5.981 1.00 92.38 114 ARG A O 1
ATOM 940 N N . ASN A 1 115 ? -16.238 6.382 4.440 1.00 94.44 115 ASN A N 1
ATOM 941 C CA . ASN A 1 115 ? -17.358 5.603 4.969 1.00 94.44 115 ASN A CA 1
ATOM 942 C C . ASN A 1 115 ? -17.062 4.967 6.338 1.00 94.44 115 ASN A C 1
ATOM 944 O O . ASN A 1 115 ? -17.986 4.578 7.052 1.00 94.44 115 ASN A O 1
ATOM 948 N N . LYS A 1 116 ? -15.780 4.852 6.708 1.00 95.75 116 LYS A N 1
ATOM 949 C CA . LYS A 1 116 ? -15.293 4.103 7.876 1.00 95.75 116 LYS A CA 1
ATOM 950 C C . LYS A 1 116 ? -14.512 4.943 8.882 1.00 95.75 116 LYS A C 1
ATOM 952 O O . LYS A 1 116 ? -14.018 4.415 9.875 1.00 95.75 116 LYS A O 1
ATOM 957 N N . ILE A 1 117 ? -14.471 6.260 8.687 1.00 95.44 117 ILE A N 1
ATOM 958 C CA . ILE A 1 117 ? -13.621 7.184 9.445 1.00 95.44 117 ILE A CA 1
ATOM 959 C C . ILE A 1 117 ? -13.838 7.106 10.960 1.00 95.44 117 ILE A C 1
ATOM 961 O O . ILE A 1 117 ? -12.878 7.112 11.725 1.00 95.44 117 ILE A O 1
ATOM 965 N N . LYS A 1 118 ? -15.094 6.959 11.405 1.00 95.06 118 LYS A N 1
ATOM 966 C CA . LYS A 1 118 ? -15.429 6.832 12.828 1.00 95.06 118 LYS A CA 1
ATOM 967 C C . LYS A 1 118 ? -14.853 5.550 13.432 1.00 95.06 118 LYS A C 1
ATOM 969 O O . LYS A 1 118 ? -14.226 5.598 14.481 1.00 95.06 118 LYS A O 1
ATOM 974 N N . GLU A 1 119 ? -15.053 4.419 12.759 1.00 95.56 119 GLU A N 1
ATOM 975 C CA . GLU A 1 119 ? -14.601 3.098 13.216 1.00 95.56 119 GLU A CA 1
ATOM 976 C C . GLU A 1 119 ? -13.067 3.035 13.278 1.00 95.56 119 GLU A C 1
ATOM 978 O O . GLU A 1 119 ? -12.491 2.492 14.223 1.00 95.56 119 GLU A O 1
ATOM 983 N N . LEU A 1 120 ? -12.409 3.661 12.304 1.00 96.44 120 LEU A N 1
ATOM 984 C CA . LEU A 1 120 ? -10.959 3.782 12.229 1.00 96.44 120 LEU A CA 1
ATOM 985 C C . LEU A 1 120 ? -10.387 4.673 13.338 1.00 96.44 120 LEU A C 1
ATOM 987 O O . LEU A 1 120 ? -9.384 4.331 13.969 1.00 96.44 120 LEU A O 1
ATOM 991 N N . GLU A 1 121 ? -11.048 5.792 13.624 1.00 96.00 121 GLU A N 1
ATOM 992 C CA . GLU A 1 121 ? -10.653 6.696 14.699 1.00 96.00 121 GLU A CA 1
ATOM 993 C C . GLU A 1 121 ? -10.867 6.071 16.087 1.00 96.00 121 GLU A C 1
ATOM 995 O O . GLU A 1 121 ? -10.019 6.219 16.970 1.00 96.00 121 GLU A O 1
ATOM 1000 N N . ASP A 1 122 ? -11.943 5.304 16.270 1.00 93.38 122 ASP A N 1
ATOM 1001 C CA . ASP A 1 122 ? -12.190 4.532 17.490 1.00 93.38 122 ASP A CA 1
ATOM 1002 C C . ASP A 1 122 ? -11.113 3.450 17.699 1.00 93.38 122 ASP A C 1
ATOM 1004 O O . ASP A 1 122 ? -10.591 3.303 18.809 1.00 93.38 122 ASP A O 1
ATOM 1008 N N . ALA A 1 123 ? -10.716 2.739 16.635 1.00 93.44 123 ALA A N 1
ATOM 1009 C CA . ALA A 1 123 ? -9.619 1.769 16.674 1.00 93.44 123 ALA A CA 1
ATOM 1010 C C . ALA A 1 123 ? -8.284 2.435 17.054 1.00 93.44 123 ALA A C 1
ATOM 1012 O O . ALA A 1 123 ? -7.559 1.945 17.926 1.00 93.44 123 ALA A O 1
ATOM 1013 N N . ARG A 1 124 ? -7.986 3.595 16.452 1.00 93.69 124 ARG A N 1
ATOM 1014 C CA . ARG A 1 124 ? -6.773 4.381 16.723 1.00 93.69 124 ARG A CA 1
ATOM 1015 C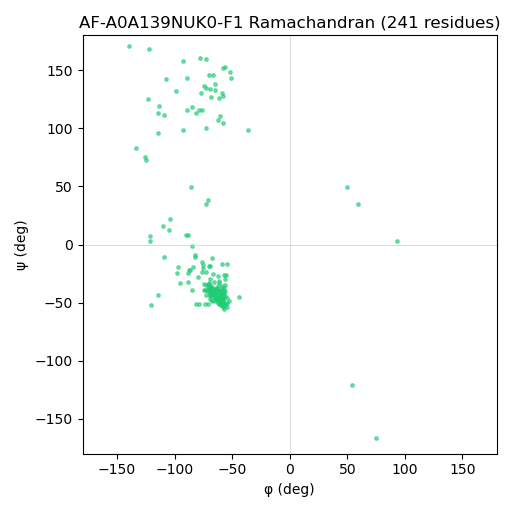 C . ARG A 1 124 ? -6.713 4.861 18.172 1.00 93.69 124 ARG A C 1
ATOM 1017 O O . ARG A 1 124 ? -5.681 4.709 18.826 1.00 93.69 124 ARG A O 1
ATOM 1024 N N . LYS A 1 125 ? -7.812 5.416 18.696 1.00 91.81 125 LYS A N 1
ATOM 1025 C CA . LYS A 1 125 ? -7.906 5.864 20.096 1.00 91.81 125 LYS A CA 1
ATOM 1026 C C . LYS A 1 125 ? -7.708 4.705 21.064 1.00 91.81 125 LYS A C 1
ATOM 1028 O O . LYS A 1 125 ? -6.923 4.836 21.997 1.00 91.81 125 LYS A O 1
ATOM 1033 N N . LEU A 1 126 ? -8.344 3.562 20.802 1.00 89.94 126 LEU A N 1
ATOM 1034 C CA . LEU A 1 126 ? -8.197 2.367 21.631 1.00 89.94 126 LEU A CA 1
ATOM 1035 C C . LEU A 1 126 ? -6.744 1.861 21.653 1.00 89.94 126 LEU A C 1
ATOM 1037 O O . LEU A 1 126 ? -6.212 1.568 22.722 1.00 89.94 126 LEU A O 1
ATOM 1041 N N . ARG A 1 127 ? -6.066 1.838 20.497 1.00 88.75 127 ARG A N 1
ATOM 1042 C CA . ARG A 1 127 ? -4.638 1.491 20.384 1.00 88.75 127 ARG A CA 1
ATOM 1043 C C . ARG A 1 127 ? -3.738 2.450 21.157 1.00 88.75 127 ARG A C 1
ATOM 1045 O O . ARG A 1 127 ? -2.856 2.003 21.887 1.00 88.75 127 ARG A O 1
ATOM 1052 N N . ASN A 1 128 ? -3.965 3.755 21.030 1.00 87.44 128 ASN A N 1
ATOM 1053 C CA . ASN A 1 128 ? -3.162 4.764 21.722 1.00 87.44 128 ASN A CA 1
ATOM 1054 C C . ASN A 1 128 ? -3.371 4.705 23.239 1.00 87.44 128 ASN A C 1
ATOM 1056 O O . ASN A 1 128 ? -2.404 4.722 24.000 1.00 87.44 128 ASN A O 1
ATOM 1060 N N . ASN A 1 129 ? -4.621 4.570 23.687 1.00 84.62 129 ASN A N 1
ATOM 1061 C CA . ASN A 1 129 ? -4.945 4.404 25.100 1.00 84.62 129 ASN A CA 1
ATOM 1062 C C . ASN A 1 129 ? -4.288 3.150 25.678 1.00 84.62 129 ASN A C 1
ATOM 1064 O O . ASN A 1 129 ? -3.710 3.213 26.762 1.00 84.62 129 ASN A O 1
ATOM 1068 N N . ALA A 1 130 ? -4.332 2.034 24.947 1.00 81.44 130 ALA A N 1
ATOM 1069 C CA . ALA A 1 130 ? -3.665 0.800 25.331 1.00 81.44 130 ALA A CA 1
ATOM 1070 C C . ALA A 1 130 ? -2.145 0.976 25.449 1.00 81.44 130 ALA A C 1
ATOM 1072 O O . ALA A 1 130 ? -1.581 0.665 26.496 1.00 81.44 130 ALA A O 1
ATOM 1073 N N . ALA A 1 131 ? -1.491 1.544 24.432 1.00 74.62 131 ALA A N 1
ATOM 1074 C CA . ALA A 1 131 ? -0.047 1.779 24.438 1.00 74.62 131 ALA A CA 1
ATOM 1075 C C . ALA A 1 131 ? 0.392 2.675 25.611 1.00 74.62 131 ALA A C 1
ATOM 1077 O O . ALA A 1 131 ? 1.359 2.369 26.313 1.00 74.62 131 ALA A O 1
ATOM 1078 N N . HIS A 1 132 ? -0.352 3.751 25.883 1.00 75.50 132 HIS A N 1
ATOM 1079 C CA . HIS A 1 132 ? -0.074 4.632 27.016 1.00 75.50 132 HIS A CA 1
ATOM 1080 C C . HIS A 1 132 ? -0.343 3.967 28.370 1.00 75.50 132 HIS A C 1
ATOM 1082 O O . HIS A 1 132 ? 0.415 4.184 29.315 1.00 75.50 132 HIS A O 1
ATOM 1088 N N . SER A 1 133 ? -1.402 3.164 28.487 1.00 69.25 133 SER A N 1
ATOM 1089 C CA . SER A 1 133 ? -1.716 2.436 29.720 1.00 69.25 133 SER A CA 1
ATOM 1090 C C . SER A 1 133 ? -0.677 1.356 30.017 1.00 69.25 133 SER A C 1
ATOM 1092 O O . SER A 1 133 ? -0.208 1.298 31.148 1.00 69.25 133 SER A O 1
ATOM 1094 N N . PHE A 1 134 ? -0.205 0.612 29.012 1.00 68.31 134 PHE A N 1
ATOM 1095 C CA . PHE A 1 134 ? 0.909 -0.328 29.179 1.00 68.31 134 PHE A CA 1
ATOM 1096 C C . PHE A 1 134 ? 2.204 0.373 29.607 1.00 68.31 134 PHE A C 1
ATOM 1098 O O . PHE A 1 134 ? 2.881 -0.090 30.524 1.00 68.31 134 PHE A O 1
ATOM 1105 N N . GLY A 1 135 ? 2.530 1.523 29.005 1.00 59.00 135 GLY A N 1
ATOM 1106 C CA . GLY A 1 135 ? 3.700 2.311 29.404 1.00 59.00 135 GLY A CA 1
ATOM 1107 C C . GLY A 1 135 ? 3.621 2.803 30.854 1.00 59.00 135 GLY A C 1
ATOM 1108 O O . GLY A 1 135 ? 4.599 2.709 31.597 1.00 59.00 135 GLY A O 1
ATOM 1109 N N . ARG A 1 136 ? 2.444 3.273 31.287 1.00 64.69 136 ARG A N 1
ATOM 1110 C CA . ARG A 1 136 ? 2.205 3.695 32.677 1.00 64.69 136 ARG A CA 1
ATOM 1111 C C . ARG A 1 136 ? 2.253 2.527 33.654 1.00 64.69 136 ARG A C 1
ATOM 1113 O O . ARG A 1 136 ? 2.790 2.695 34.742 1.00 64.69 136 ARG A O 1
ATOM 1120 N N . GLU A 1 137 ? 1.739 1.363 33.275 1.00 59.03 137 GLU A N 1
ATOM 1121 C CA . GLU A 1 137 ? 1.748 0.165 34.116 1.00 59.03 137 GLU A CA 1
ATOM 1122 C C . GLU A 1 137 ? 3.141 -0.371 34.374 1.00 59.03 137 GLU A C 1
ATOM 1124 O O . GLU A 1 137 ? 3.439 -0.732 35.504 1.00 59.03 137 GLU A O 1
ATOM 1129 N N . ILE A 1 138 ? 4.020 -0.380 33.373 1.00 60.25 138 ILE A N 1
ATOM 1130 C CA . ILE A 1 138 ? 5.403 -0.823 33.576 1.00 60.25 138 ILE A CA 1
ATOM 1131 C C . ILE A 1 138 ? 6.100 0.079 34.599 1.00 60.25 138 ILE A C 1
ATOM 1133 O O . ILE A 1 138 ? 6.782 -0.419 35.495 1.00 60.25 138 ILE A O 1
ATOM 1137 N N . SER A 1 139 ? 5.906 1.395 34.506 1.00 60.47 139 SER A N 1
ATOM 1138 C CA . SER A 1 139 ? 6.484 2.354 35.454 1.00 60.47 139 SER A CA 1
ATOM 1139 C C . SER A 1 139 ? 5.845 2.242 36.842 1.00 60.47 139 SER A C 1
ATOM 1141 O O . SER A 1 139 ? 6.550 2.114 37.840 1.00 60.47 139 SER A O 1
ATOM 1143 N N . GLN A 1 140 ? 4.512 2.191 36.920 1.00 61.53 140 GLN A N 1
ATOM 1144 C CA . GLN A 1 140 ? 3.789 2.104 38.191 1.00 61.53 140 GLN A CA 1
ATOM 1145 C C . GLN A 1 140 ? 3.960 0.754 38.888 1.00 61.53 140 GLN A C 1
ATOM 1147 O O . GLN A 1 140 ? 4.034 0.739 40.108 1.00 61.53 140 GLN A O 1
ATOM 1152 N N . ALA A 1 141 ? 4.070 -0.366 38.170 1.00 59.16 141 ALA A N 1
ATOM 1153 C CA . ALA A 1 141 ? 4.352 -1.676 38.760 1.00 59.16 141 ALA A CA 1
ATOM 1154 C C . ALA A 1 141 ? 5.788 -1.767 39.304 1.00 59.16 141 ALA A C 1
ATOM 1156 O O . ALA A 1 141 ? 6.039 -2.481 40.276 1.00 59.16 141 ALA A O 1
ATOM 1157 N N . ARG A 1 142 ? 6.737 -1.030 38.704 1.00 60.97 142 ARG A N 1
ATOM 1158 C CA . ARG A 1 142 ? 8.110 -0.902 39.221 1.00 60.97 142 ARG A CA 1
ATOM 1159 C C . ARG A 1 142 ? 8.159 -0.074 40.507 1.00 60.97 142 ARG A C 1
ATOM 1161 O O . ARG A 1 142 ? 8.901 -0.433 41.419 1.00 60.97 142 ARG A O 1
ATOM 1168 N N . GLU A 1 143 ? 7.373 0.997 40.585 1.00 62.09 143 GLU A N 1
ATOM 1169 C CA . GLU A 1 143 ? 7.356 1.927 41.725 1.00 62.09 143 GLU A CA 1
ATOM 1170 C C . GLU A 1 143 ? 6.438 1.469 42.870 1.00 62.09 143 GLU A C 1
ATOM 1172 O O . GLU A 1 143 ? 6.794 1.570 44.042 1.00 62.09 143 GLU A O 1
ATOM 1177 N N . ASN A 1 144 ? 5.272 0.913 42.546 1.00 58.53 144 ASN A N 1
ATOM 1178 C CA . ASN A 1 144 ? 4.257 0.472 43.492 1.00 58.53 144 ASN A CA 1
ATOM 1179 C C . ASN A 1 144 ? 4.108 -1.049 43.420 1.00 58.53 144 ASN A C 1
ATOM 1181 O O . ASN A 1 144 ? 3.330 -1.585 42.635 1.00 58.53 144 ASN A O 1
ATOM 1185 N N . ARG A 1 145 ? 4.795 -1.755 44.324 1.00 55.88 145 ARG A N 1
ATOM 1186 C CA . ARG A 1 145 ? 4.612 -3.197 44.592 1.00 55.88 145 ARG A CA 1
ATOM 1187 C C . ARG A 1 145 ? 3.281 -3.496 45.302 1.00 55.88 145 ARG A C 1
ATOM 1189 O O . ARG A 1 145 ? 3.236 -4.281 46.245 1.00 55.88 145 ARG A O 1
ATOM 1196 N N . ASN A 1 146 ? 2.212 -2.799 44.929 1.00 54.62 146 ASN A N 1
ATOM 1197 C CA . ASN A 1 146 ? 0.934 -2.830 45.623 1.00 54.62 146 ASN A CA 1
ATOM 1198 C C . ASN A 1 146 ? -0.121 -3.479 44.722 1.00 54.62 146 ASN A C 1
ATOM 1200 O O . ASN A 1 146 ? -0.419 -2.976 43.643 1.00 54.62 146 ASN A O 1
ATOM 1204 N N . PHE A 1 147 ? -0.692 -4.594 45.177 1.00 53.44 147 PHE A N 1
ATOM 1205 C CA . PHE A 1 147 ? -1.593 -5.449 44.393 1.00 53.44 147 PHE A CA 1
ATOM 1206 C C . PHE A 1 147 ? -2.948 -4.798 44.043 1.00 53.44 147 PHE A C 1
ATOM 1208 O O . PHE A 1 147 ? -3.677 -5.322 43.208 1.00 53.44 147 PHE A O 1
ATOM 1215 N N . ASN A 1 148 ? -3.287 -3.654 44.655 1.00 50.44 148 ASN A N 1
ATOM 1216 C CA . ASN A 1 148 ? -4.652 -3.106 44.675 1.00 50.44 148 ASN A CA 1
ATOM 1217 C C . ASN A 1 148 ? -4.883 -1.827 43.846 1.00 50.44 148 ASN A C 1
ATOM 1219 O O . ASN A 1 148 ? -5.899 -1.160 44.030 1.00 50.44 148 ASN A O 1
ATOM 1223 N N . LYS A 1 149 ? -3.988 -1.458 42.924 1.00 50.09 149 LYS A N 1
ATOM 1224 C CA . LYS A 1 149 ? -4.242 -0.358 41.972 1.00 50.09 149 LYS A CA 1
ATOM 1225 C C . LYS A 1 149 ? -4.045 -0.832 40.541 1.00 50.09 149 LYS A C 1
ATOM 1227 O O . LYS A 1 149 ? -3.049 -0.521 39.903 1.00 50.09 149 LYS A O 1
ATOM 1232 N N . LEU A 1 150 ? -5.014 -1.589 40.047 1.00 52.06 150 LEU A N 1
ATOM 1233 C CA . LEU A 1 150 ? -5.125 -1.856 38.621 1.00 52.06 150 LEU A CA 1
ATOM 1234 C C . LEU A 1 150 ? -5.984 -0.752 38.007 1.00 52.06 150 LEU A C 1
ATOM 1236 O O . LEU A 1 150 ? -7.135 -0.562 38.395 1.00 52.06 150 LEU A O 1
ATOM 1240 N N . SER A 1 151 ? -5.374 0.031 37.121 1.00 53.25 151 SER A N 1
ATOM 1241 C CA . SER A 1 151 ? -6.014 1.104 36.361 1.00 53.25 151 SER A CA 1
ATOM 1242 C C . SER A 1 151 ? -7.282 0.618 35.654 1.00 53.25 151 SER A C 1
ATOM 1244 O O . SER A 1 151 ? -7.355 -0.530 35.226 1.00 53.25 151 SER A O 1
ATOM 1246 N N . ASN A 1 152 ? -8.275 1.501 35.494 1.00 54.56 152 ASN A N 1
ATOM 1247 C CA . ASN A 1 152 ? -9.440 1.238 34.645 1.00 54.56 152 ASN A CA 1
ATOM 1248 C C . ASN A 1 152 ? -8.961 0.946 33.216 1.00 54.56 152 ASN A C 1
ATOM 1250 O O . ASN A 1 152 ? -8.543 1.854 32.499 1.00 54.56 152 ASN A O 1
ATOM 1254 N N . TYR A 1 153 ? -8.993 -0.325 32.823 1.00 57.78 153 TYR A N 1
ATOM 1255 C CA . TYR A 1 153 ? -8.662 -0.743 31.469 1.00 57.78 153 TYR A CA 1
ATOM 1256 C C . TYR A 1 153 ? -9.793 -0.375 30.521 1.00 57.78 153 TYR A C 1
ATOM 1258 O O . TYR A 1 153 ? -10.957 -0.673 30.800 1.00 57.78 153 TYR A O 1
ATOM 1266 N N . ASP A 1 154 ? -9.440 0.160 29.352 1.00 67.06 154 ASP A N 1
ATOM 1267 C CA . ASP A 1 154 ? -10.334 0.036 28.208 1.00 67.06 154 ASP A CA 1
ATOM 1268 C C . ASP A 1 154 ? -10.568 -1.462 27.966 1.00 67.06 154 ASP A C 1
ATOM 1270 O O . ASP A 1 154 ? -9.630 -2.267 27.923 1.00 67.06 154 ASP A O 1
ATOM 1274 N N . SER A 1 155 ? -11.836 -1.859 27.883 1.00 77.69 155 SER A N 1
ATOM 1275 C CA . SER A 1 155 ? -12.206 -3.246 27.622 1.00 77.69 155 SER A CA 1
ATOM 1276 C C . SER A 1 155 ? -12.537 -3.434 26.145 1.00 77.69 155 SER A C 1
ATOM 1278 O O . SER A 1 155 ? -13.285 -2.658 25.540 1.00 77.69 155 SER A O 1
ATOM 1280 N N . LEU A 1 156 ? -11.965 -4.479 25.555 1.00 86.88 156 LEU A N 1
ATOM 1281 C CA . LEU A 1 156 ? -12.245 -4.913 24.199 1.00 86.88 156 LEU A CA 1
ATOM 1282 C C . LEU A 1 156 ? -12.912 -6.285 24.254 1.00 86.88 156 LEU A C 1
ATOM 1284 O O . LEU A 1 156 ? -12.298 -7.276 24.658 1.00 86.88 156 LEU A O 1
ATOM 1288 N N . SER A 1 157 ? -14.181 -6.329 23.847 1.00 90.56 157 SER A N 1
ATOM 1289 C CA . SER A 1 157 ? -14.903 -7.590 23.691 1.00 90.56 157 SER A CA 1
ATOM 1290 C C . SER A 1 157 ? -14.406 -8.348 22.461 1.00 90.56 157 SER A C 1
ATOM 1292 O O . SER A 1 157 ? -13.821 -7.770 21.540 1.00 90.56 157 SER A O 1
ATOM 1294 N N . GLU A 1 158 ? -14.655 -9.651 22.440 1.00 92.56 158 GLU A N 1
ATOM 1295 C CA . GLU A 1 158 ? -14.308 -10.504 21.307 1.00 92.56 158 GLU A CA 1
ATOM 1296 C C . GLU A 1 158 ? -15.042 -10.093 20.031 1.00 92.56 158 GLU A C 1
ATOM 1298 O O . GLU A 1 158 ? -14.425 -9.956 18.978 1.00 92.56 158 GLU A O 1
ATOM 1303 N N . GLU A 1 159 ? -16.333 -9.775 20.129 1.00 94.44 159 GLU A N 1
ATOM 1304 C CA . GLU A 1 159 ? -17.139 -9.355 18.982 1.00 94.44 159 GLU A CA 1
ATOM 1305 C C . GLU A 1 159 ? -16.618 -8.045 18.387 1.00 94.44 159 GLU A C 1
ATOM 1307 O O . GLU A 1 159 ? -16.620 -7.862 17.170 1.00 94.44 159 GLU A O 1
ATOM 1312 N N . ARG A 1 160 ? -16.148 -7.118 19.234 1.00 93.88 160 ARG A N 1
ATOM 1313 C CA . ARG A 1 160 ? -15.517 -5.875 18.771 1.00 93.88 160 ARG A CA 1
ATOM 1314 C C . ARG A 1 160 ? -14.162 -6.138 18.119 1.00 93.88 160 ARG A C 1
ATOM 1316 O O . ARG A 1 160 ? -13.869 -5.508 17.108 1.00 93.88 160 ARG A O 1
ATOM 1323 N N . LEU A 1 161 ? -13.363 -7.066 18.648 1.00 94.44 161 LEU A N 1
ATOM 1324 C CA . LEU A 1 161 ? -12.097 -7.458 18.024 1.00 94.44 161 LEU A CA 1
ATOM 1325 C C . LEU A 1 161 ? -12.325 -8.067 16.633 1.00 94.44 161 LEU A C 1
ATOM 1327 O O . LEU A 1 161 ? -11.671 -7.659 15.676 1.00 94.44 161 LEU A O 1
ATOM 1331 N N . ILE A 1 162 ? -13.293 -8.979 16.498 1.00 96.00 162 ILE A N 1
ATOM 1332 C CA . ILE A 1 162 ? -13.668 -9.581 15.209 1.00 96.00 162 ILE A CA 1
ATOM 1333 C C . ILE A 1 162 ? -14.131 -8.504 14.216 1.00 96.00 162 ILE A C 1
ATOM 1335 O O . ILE A 1 162 ? -13.753 -8.541 13.045 1.00 96.00 162 ILE A O 1
ATOM 1339 N N . LYS A 1 163 ? -14.892 -7.499 14.673 1.00 96.31 163 LYS A N 1
ATOM 1340 C CA . LYS A 1 163 ? -15.281 -6.353 13.833 1.00 96.31 163 LYS A CA 1
ATOM 1341 C C . LYS A 1 163 ? -14.076 -5.561 13.327 1.00 96.31 163 LYS A C 1
ATOM 1343 O O . LYS A 1 163 ? -14.080 -5.179 12.163 1.00 96.31 163 LYS A O 1
ATOM 1348 N N . TYR A 1 164 ? -13.053 -5.338 14.154 1.00 96.31 164 TYR A N 1
ATOM 1349 C CA . TYR A 1 164 ? -11.834 -4.661 13.704 1.00 96.31 164 TYR A CA 1
ATOM 1350 C C . TYR A 1 164 ? -11.021 -5.510 12.722 1.00 96.31 164 TYR A C 1
ATOM 1352 O O . TYR A 1 164 ? -10.570 -4.976 11.716 1.00 96.31 164 TYR A O 1
ATOM 1360 N N . PHE A 1 165 ? -10.895 -6.822 12.946 1.00 95.81 165 PHE A N 1
ATOM 1361 C CA . PHE A 1 165 ? -10.297 -7.725 11.953 1.00 95.81 165 PHE A CA 1
ATOM 1362 C C . PHE A 1 165 ? -10.990 -7.607 10.598 1.00 95.81 165 PHE A C 1
ATOM 1364 O O . PHE A 1 165 ? -10.331 -7.404 9.580 1.00 95.81 165 PHE A O 1
ATOM 1371 N N . LYS A 1 166 ? -12.325 -7.692 10.599 1.00 96.88 166 LYS A N 1
ATOM 1372 C CA . LYS A 1 166 ? -13.119 -7.556 9.381 1.00 96.88 166 LYS A CA 1
ATOM 1373 C C . LYS A 1 166 ? -12.917 -6.189 8.727 1.00 96.88 166 LYS A C 1
ATOM 1375 O O . LYS A 1 166 ? -12.677 -6.139 7.531 1.00 96.88 166 LYS A O 1
ATOM 1380 N N . LEU A 1 167 ? -12.952 -5.106 9.506 1.00 97.44 167 LEU A N 1
ATOM 1381 C CA . LEU A 1 167 ? -12.736 -3.746 9.010 1.00 97.44 167 LEU A CA 1
ATOM 1382 C C . LEU A 1 167 ? -11.409 -3.614 8.251 1.00 97.44 167 LEU A C 1
ATOM 1384 O O . LEU A 1 167 ? -11.408 -3.154 7.116 1.00 97.44 167 LEU A O 1
ATOM 1388 N N . PHE A 1 168 ? -10.291 -4.015 8.861 1.00 97.31 168 PHE A N 1
ATOM 1389 C CA . PHE A 1 168 ? -8.978 -3.872 8.227 1.00 97.31 168 PHE A CA 1
ATOM 1390 C C . PHE A 1 168 ? -8.789 -4.836 7.050 1.00 97.31 168 PHE A C 1
ATOM 1392 O O . PHE A 1 168 ? -8.195 -4.448 6.052 1.00 97.31 168 PHE A O 1
ATOM 1399 N N . SER A 1 169 ? -9.349 -6.047 7.120 1.00 96.50 169 SER A N 1
ATOM 1400 C CA . SER A 1 169 ? -9.335 -6.998 6.001 1.00 96.50 169 SER A CA 1
ATOM 1401 C C . SER A 1 169 ? -10.125 -6.491 4.791 1.00 96.50 169 SER A C 1
ATOM 1403 O O . SER A 1 169 ? -9.647 -6.592 3.659 1.00 96.50 169 SER A O 1
ATOM 1405 N N . ASP A 1 170 ? -11.329 -5.958 5.019 1.00 96.81 170 ASP A N 1
ATOM 1406 C CA . ASP A 1 170 ? -12.183 -5.407 3.964 1.00 96.81 170 ASP A CA 1
ATOM 1407 C C . ASP A 1 170 ? -11.488 -4.180 3.334 1.00 96.81 170 ASP A C 1
ATOM 1409 O O . ASP A 1 170 ? -11.376 -4.099 2.112 1.00 96.81 170 ASP A O 1
ATOM 1413 N N . LEU A 1 171 ? -10.912 -3.288 4.155 1.00 96.88 171 LEU A N 1
ATOM 1414 C CA . LEU A 1 171 ? -10.151 -2.129 3.670 1.00 96.88 171 LEU A CA 1
ATOM 1415 C C . LEU A 1 171 ? -8.943 -2.528 2.820 1.00 96.88 171 LEU A C 1
ATOM 1417 O O . LEU A 1 171 ? -8.779 -1.982 1.734 1.00 96.88 171 LEU A O 1
ATOM 1421 N N . SER A 1 172 ? -8.113 -3.472 3.276 1.00 96.12 172 SER A N 1
ATOM 1422 C CA . SER A 1 172 ? -6.970 -3.953 2.487 1.00 96.12 172 SER A CA 1
ATOM 1423 C C . SER A 1 172 ? -7.414 -4.531 1.146 1.00 96.12 172 SER A C 1
ATOM 1425 O O . SER A 1 172 ? -6.846 -4.201 0.114 1.00 96.12 172 SER A O 1
ATOM 1427 N N . THR A 1 173 ? -8.493 -5.315 1.132 1.00 95.94 173 THR A N 1
ATOM 1428 C CA . THR A 1 173 ? -9.021 -5.899 -0.110 1.00 95.94 173 THR A CA 1
ATOM 1429 C C . THR A 1 173 ? -9.489 -4.821 -1.092 1.00 95.94 173 THR A C 1
ATOM 1431 O O . THR A 1 173 ? -9.222 -4.903 -2.290 1.00 95.94 173 THR A O 1
ATOM 1434 N N . GLU A 1 174 ? -10.194 -3.796 -0.611 1.00 95.50 174 GLU A N 1
ATOM 1435 C CA . GLU A 1 174 ? -10.672 -2.700 -1.460 1.00 95.50 174 GLU A CA 1
ATOM 1436 C C . GLU A 1 174 ? -9.521 -1.826 -1.986 1.00 95.50 174 GLU A C 1
ATOM 1438 O O . GLU A 1 174 ? -9.537 -1.431 -3.156 1.00 95.50 174 GLU A O 1
ATOM 1443 N N . ILE A 1 175 ? -8.508 -1.567 -1.153 1.00 95.75 175 ILE A N 1
ATOM 1444 C CA . ILE A 1 175 ? -7.299 -0.830 -1.540 1.00 95.75 175 ILE A CA 1
ATOM 1445 C C . ILE A 1 175 ? -6.523 -1.606 -2.602 1.00 95.75 175 ILE A C 1
ATOM 1447 O O . ILE A 1 175 ? -6.193 -1.021 -3.632 1.00 95.75 175 ILE A O 1
ATOM 1451 N N . ASP A 1 176 ? -6.289 -2.906 -2.402 1.00 94.56 176 ASP A N 1
ATOM 1452 C CA . ASP A 1 176 ? -5.593 -3.753 -3.375 1.00 94.56 176 ASP A CA 1
ATOM 1453 C C . ASP A 1 176 ? -6.328 -3.771 -4.711 1.00 94.56 176 ASP A C 1
ATOM 1455 O O . ASP A 1 176 ? -5.727 -3.494 -5.747 1.00 94.56 176 ASP A O 1
ATOM 1459 N N . ASN A 1 177 ? -7.642 -4.013 -4.703 1.00 94.81 177 ASN A N 1
ATOM 1460 C CA . ASN A 1 177 ? -8.436 -4.027 -5.930 1.00 94.81 177 ASN A CA 1
ATOM 1461 C C . ASN A 1 177 ? -8.325 -2.704 -6.698 1.00 94.81 177 ASN A C 1
ATOM 1463 O O . ASN A 1 177 ? -8.191 -2.704 -7.921 1.00 94.81 177 ASN A O 1
ATOM 1467 N N . TYR A 1 178 ? -8.357 -1.568 -6.001 1.00 95.12 178 TYR A N 1
ATOM 1468 C CA . TYR A 1 178 ? -8.238 -0.266 -6.646 1.00 95.12 178 TYR A CA 1
ATOM 1469 C C . TYR A 1 178 ? -6.804 0.027 -7.120 1.00 95.12 178 TYR A C 1
ATOM 1471 O O . TYR A 1 178 ? -6.607 0.385 -8.284 1.00 95.12 178 TYR A O 1
ATOM 1479 N N . LEU A 1 179 ? -5.797 -0.116 -6.256 1.00 94.81 179 LEU A N 1
ATOM 1480 C CA . LEU A 1 179 ? -4.417 0.259 -6.572 1.00 94.81 179 LEU A CA 1
ATOM 1481 C C . LEU A 1 179 ? -3.777 -0.689 -7.583 1.00 94.81 179 LEU A C 1
ATOM 1483 O O . LEU A 1 179 ? -3.100 -0.217 -8.498 1.00 94.81 179 LEU A O 1
ATOM 1487 N N . LEU A 1 180 ? -4.029 -1.995 -7.472 1.00 92.56 180 LEU A N 1
ATOM 1488 C CA . LEU A 1 180 ? -3.478 -2.990 -8.387 1.00 92.56 180 LEU A CA 1
ATOM 1489 C C . LEU A 1 180 ? -3.968 -2.766 -9.818 1.00 92.56 180 LEU A C 1
ATOM 1491 O O . LEU A 1 180 ? -3.165 -2.766 -10.749 1.00 92.56 180 LEU A O 1
ATOM 1495 N N . LEU A 1 181 ? -5.273 -2.535 -9.989 1.00 89.69 181 LEU A N 1
ATOM 1496 C CA . LEU A 1 181 ? -5.884 -2.388 -11.310 1.00 89.69 181 LEU A CA 1
ATOM 1497 C C . LEU A 1 181 ? -5.568 -1.039 -11.965 1.00 89.69 181 LEU A C 1
ATOM 1499 O O . LEU A 1 181 ? -5.341 -0.990 -13.171 1.00 89.69 181 LEU A O 1
ATOM 1503 N N . ASN A 1 182 ? -5.550 0.053 -11.194 1.00 90.75 182 ASN A N 1
ATOM 1504 C CA . ASN A 1 182 ? -5.447 1.399 -11.764 1.00 90.75 182 ASN A CA 1
ATOM 1505 C C . ASN A 1 182 ? -4.003 1.930 -11.807 1.00 90.75 182 ASN A C 1
ATOM 1507 O O . ASN A 1 182 ? -3.630 2.649 -12.741 1.00 90.75 182 ASN A O 1
ATOM 1511 N N . HIS A 1 183 ? -3.162 1.563 -10.834 1.00 92.12 183 HIS A N 1
ATOM 1512 C CA . HIS A 1 183 ? -1.864 2.218 -10.621 1.00 92.12 183 HIS A CA 1
ATOM 1513 C C . HIS A 1 183 ? -0.677 1.261 -10.741 1.00 92.12 183 HIS A C 1
ATOM 1515 O O . HIS A 1 183 ? 0.206 1.538 -11.548 1.00 92.12 183 HIS A O 1
ATOM 1521 N N . ILE A 1 184 ? -0.684 0.132 -10.026 1.00 93.62 184 ILE A N 1
ATOM 1522 C CA . ILE A 1 184 ? 0.483 -0.756 -9.865 1.00 93.62 184 ILE A CA 1
ATOM 1523 C C . ILE A 1 184 ? 0.680 -1.702 -11.058 1.00 93.62 184 ILE A C 1
ATOM 1525 O O . ILE A 1 184 ? 1.781 -1.803 -11.602 1.00 93.62 184 ILE A O 1
ATOM 1529 N N . GLY A 1 185 ? -0.366 -2.427 -11.465 1.00 90.12 185 GLY A N 1
ATOM 1530 C CA . GLY A 1 185 ? -0.270 -3.462 -12.495 1.00 90.12 185 GLY A CA 1
ATOM 1531 C C . GLY A 1 185 ? 0.813 -4.504 -12.188 1.00 90.12 185 GLY A C 1
ATOM 1532 O O . GLY A 1 185 ? 0.779 -5.176 -11.162 1.00 90.12 185 GLY A O 1
ATOM 1533 N N . SER A 1 186 ? 1.783 -4.643 -13.093 1.00 89.56 186 SER A N 1
ATOM 1534 C CA . SER A 1 186 ? 2.899 -5.595 -12.982 1.00 89.56 186 SER A CA 1
ATOM 1535 C C . SER A 1 186 ? 4.222 -4.931 -12.581 1.00 89.56 186 SER A C 1
ATOM 1537 O O . SER A 1 186 ? 5.292 -5.471 -12.856 1.00 89.56 186 SER A O 1
ATOM 1539 N N . TYR A 1 187 ? 4.181 -3.752 -11.960 1.00 94.25 187 TYR A N 1
ATOM 1540 C CA . TYR A 1 187 ? 5.389 -2.983 -11.667 1.00 94.25 187 TYR A CA 1
ATOM 1541 C C . TYR A 1 187 ? 6.380 -3.720 -10.752 1.00 94.25 187 TYR A C 1
ATOM 1543 O O . TYR A 1 187 ? 7.577 -3.711 -11.025 1.00 94.25 187 TYR A O 1
ATOM 1551 N N . GLU A 1 188 ? 5.913 -4.436 -9.725 1.00 91.56 188 GLU A N 1
ATOM 1552 C CA . GLU A 1 188 ? 6.799 -5.122 -8.768 1.00 91.56 188 GLU A CA 1
ATOM 1553 C C . GLU A 1 188 ? 7.733 -6.142 -9.435 1.00 91.56 188 GLU A C 1
ATOM 1555 O O . GLU A 1 188 ? 8.916 -6.222 -9.101 1.00 91.56 188 GLU A O 1
ATOM 1560 N N . ILE A 1 189 ? 7.240 -6.890 -10.431 1.00 90.19 189 ILE A N 1
ATOM 1561 C CA . ILE A 1 189 ? 8.078 -7.859 -11.149 1.00 90.19 189 ILE A CA 1
ATOM 1562 C C . ILE A 1 189 ? 9.117 -7.157 -12.035 1.00 90.19 189 ILE A C 1
ATOM 1564 O O . ILE A 1 189 ? 10.236 -7.650 -12.195 1.00 90.19 189 ILE A O 1
ATOM 1568 N N . VAL A 1 190 ? 8.770 -5.987 -12.579 1.00 93.38 190 VAL A N 1
ATOM 1569 C CA . VAL A 1 190 ? 9.687 -5.153 -13.364 1.00 93.38 190 VAL A CA 1
ATOM 1570 C C . VAL A 1 190 ? 10.765 -4.563 -12.457 1.00 93.38 190 VAL A C 1
ATOM 1572 O O . VAL A 1 190 ? 11.948 -4.629 -12.791 1.00 93.38 190 VAL A O 1
ATOM 1575 N N . TYR A 1 191 ? 10.375 -4.064 -11.283 1.00 94.25 191 TYR A N 1
ATOM 1576 C C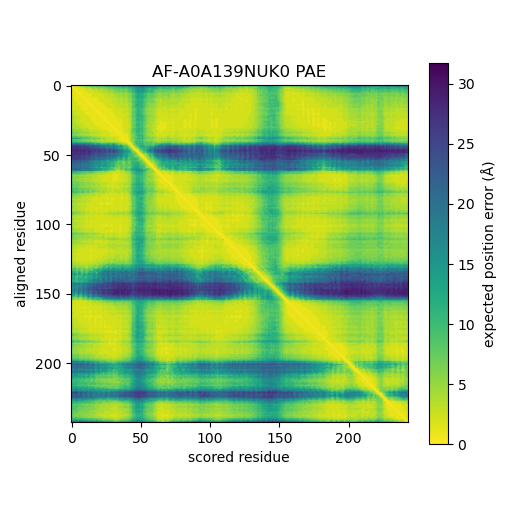A . TYR A 1 191 ? 11.291 -3.577 -10.257 1.00 94.25 191 TYR A CA 1
ATOM 1577 C C . TYR A 1 191 ? 12.276 -4.666 -9.822 1.00 94.25 191 TYR A C 1
ATOM 1579 O O . TYR A 1 191 ? 13.492 -4.457 -9.837 1.00 94.25 191 TYR A O 1
ATOM 1587 N N . TYR A 1 192 ? 11.768 -5.863 -9.516 1.00 91.75 192 TYR A N 1
ATOM 1588 C CA . TYR A 1 192 ? 12.597 -7.012 -9.161 1.00 91.75 192 TYR A CA 1
ATOM 1589 C C . TYR A 1 192 ? 13.597 -7.355 -10.269 1.00 91.75 192 TYR A C 1
ATOM 1591 O O . TYR A 1 192 ? 14.778 -7.577 -9.989 1.00 91.75 192 TYR A O 1
ATOM 1599 N N . TYR A 1 193 ? 13.147 -7.382 -11.528 1.00 91.62 193 TYR A N 1
ATOM 1600 C CA . TYR A 1 193 ? 14.016 -7.635 -12.675 1.00 91.62 193 TYR A CA 1
ATOM 1601 C C . TYR A 1 193 ? 15.124 -6.579 -12.799 1.00 91.62 193 TYR A C 1
ATOM 1603 O O . TYR A 1 193 ? 16.296 -6.936 -12.940 1.00 91.62 193 TYR A O 1
ATOM 1611 N N . HIS A 1 194 ? 14.777 -5.297 -12.681 1.00 92.25 194 HIS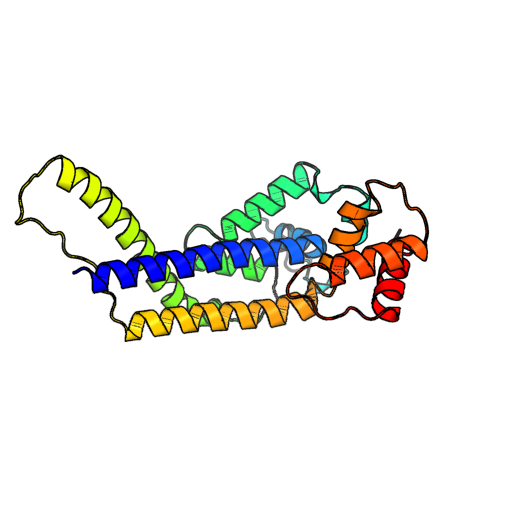 A N 1
ATOM 1612 C CA . HIS A 1 194 ? 15.732 -4.194 -12.727 1.00 92.25 194 HIS A CA 1
ATOM 1613 C C . HIS A 1 194 ? 16.823 -4.335 -11.654 1.00 92.25 194 HIS A C 1
ATOM 1615 O O . HIS A 1 194 ? 18.007 -4.399 -11.993 1.00 92.25 194 HIS A O 1
ATOM 1621 N N . LYS A 1 195 ? 16.427 -4.468 -10.381 1.00 90.88 195 LYS A N 1
ATOM 1622 C CA . LYS A 1 195 ? 17.356 -4.526 -9.242 1.00 90.88 195 LYS A CA 1
ATOM 1623 C C . LYS A 1 195 ? 18.249 -5.765 -9.248 1.00 90.88 195 LYS A C 1
ATOM 1625 O O . LYS A 1 195 ? 19.437 -5.680 -8.954 1.00 90.88 195 LYS A O 1
ATOM 1630 N N . ASN A 1 196 ? 17.705 -6.932 -9.590 1.00 88.62 196 ASN A N 1
ATOM 1631 C CA . ASN A 1 196 ? 18.460 -8.182 -9.475 1.00 88.62 196 ASN A CA 1
ATOM 1632 C C . ASN A 1 196 ? 19.277 -8.514 -10.728 1.00 88.62 196 ASN A C 1
ATOM 1634 O O . ASN A 1 196 ? 20.349 -9.113 -10.613 1.00 88.62 196 ASN A O 1
ATOM 1638 N N . TYR A 1 197 ? 18.799 -8.132 -11.915 1.00 88.00 197 TYR A N 1
ATOM 1639 C CA . TYR A 1 197 ? 19.413 -8.537 -13.181 1.00 88.00 197 TYR A CA 1
ATOM 1640 C C . TYR A 1 197 ? 20.012 -7.369 -13.953 1.00 88.00 197 TYR A C 1
ATOM 1642 O O . TYR A 1 197 ? 21.125 -7.509 -14.453 1.00 88.00 197 TYR A O 1
ATOM 1650 N N . VAL A 1 198 ? 19.330 -6.229 -14.051 1.00 88.88 198 VAL A N 1
ATOM 1651 C CA . VAL A 1 198 ? 19.795 -5.139 -14.922 1.00 88.88 198 VAL A CA 1
ATOM 1652 C C . VAL A 1 198 ? 20.919 -4.338 -14.277 1.00 88.88 198 VAL A C 1
ATOM 1654 O O . VAL A 1 198 ? 21.972 -4.203 -14.896 1.00 88.88 198 VAL A O 1
ATOM 1657 N N . GLU A 1 199 ? 20.741 -3.871 -13.037 1.00 86.25 199 GLU A N 1
ATOM 1658 C CA . GLU A 1 199 ? 21.751 -3.060 -12.334 1.00 86.25 199 GLU A CA 1
ATOM 1659 C C . GLU A 1 199 ? 23.095 -3.796 -12.190 1.00 86.25 199 GLU A C 1
ATOM 1661 O O . GLU A 1 199 ? 24.154 -3.187 -12.319 1.00 86.25 199 GLU A O 1
ATOM 1666 N N . ASN A 1 200 ? 23.061 -5.118 -11.990 1.00 78.50 200 ASN A N 1
ATOM 1667 C CA . ASN A 1 200 ? 24.262 -5.924 -11.750 1.00 78.50 200 ASN A CA 1
ATOM 1668 C C . ASN A 1 200 ? 24.951 -6.435 -13.025 1.00 78.50 200 ASN A C 1
ATOM 1670 O O . ASN A 1 200 ? 26.126 -6.792 -12.968 1.00 78.50 200 ASN A O 1
ATOM 1674 N N . ASN A 1 201 ? 24.240 -6.528 -14.155 1.00 76.69 201 ASN A N 1
ATOM 1675 C CA . ASN A 1 201 ? 24.761 -7.163 -15.376 1.00 76.69 201 ASN A CA 1
ATOM 1676 C C . ASN A 1 201 ? 24.798 -6.228 -16.595 1.00 76.69 201 ASN A C 1
ATOM 1678 O O . ASN A 1 201 ? 25.158 -6.685 -17.677 1.00 76.69 201 ASN A O 1
ATOM 1682 N N . SER A 1 202 ? 24.434 -4.947 -16.447 1.00 75.69 202 SER A N 1
ATOM 1683 C CA . SER A 1 202 ? 24.411 -3.957 -17.538 1.00 75.69 202 SER A CA 1
ATOM 1684 C C . SER A 1 202 ? 23.669 -4.470 -18.780 1.00 75.69 202 SER A C 1
ATOM 1686 O O . SER A 1 202 ? 24.184 -4.445 -19.895 1.00 75.69 202 SER A O 1
ATOM 1688 N N . LEU A 1 203 ? 22.464 -5.007 -18.578 1.00 76.75 203 LEU A N 1
ATOM 1689 C CA . LEU A 1 203 ? 21.650 -5.559 -19.661 1.00 76.75 203 LEU A CA 1
ATOM 1690 C C . LEU A 1 203 ? 20.957 -4.431 -20.430 1.00 76.75 203 LEU A C 1
ATOM 1692 O O . LEU A 1 203 ? 20.091 -3.754 -19.876 1.00 76.75 203 LEU A O 1
ATOM 1696 N N . PHE A 1 204 ? 21.310 -4.271 -21.706 1.00 75.25 204 PHE A N 1
ATOM 1697 C CA . PHE A 1 204 ? 20.742 -3.244 -22.591 1.00 75.25 204 PHE A CA 1
ATOM 1698 C C . PHE A 1 204 ? 19.605 -3.762 -23.484 1.00 75.25 204 PHE A C 1
ATOM 1700 O O . PHE A 1 204 ? 18.813 -2.971 -23.979 1.00 75.25 204 PHE A O 1
ATOM 1707 N N . GLU A 1 205 ? 19.505 -5.081 -23.676 1.00 77.62 205 GLU A N 1
ATOM 1708 C CA . GLU A 1 205 ? 18.506 -5.707 -24.545 1.00 77.62 205 GLU A CA 1
ATOM 1709 C C . GLU A 1 205 ? 17.923 -6.988 -23.932 1.00 77.62 205 GLU A C 1
ATOM 1711 O O . GLU A 1 205 ? 18.381 -7.500 -22.903 1.00 77.62 205 GLU A O 1
ATOM 1716 N N . TYR A 1 206 ? 16.870 -7.511 -24.569 1.00 77.75 206 TYR A N 1
ATOM 1717 C CA . TYR A 1 206 ? 16.279 -8.793 -24.201 1.00 77.75 206 TYR A CA 1
ATOM 1718 C C . TYR A 1 206 ? 17.296 -9.930 -24.367 1.00 77.75 206 TYR A C 1
ATOM 1720 O O . TYR A 1 206 ? 17.798 -10.170 -25.462 1.00 77.75 206 TYR A O 1
ATOM 1728 N N . ASP A 1 207 ? 17.489 -10.701 -23.299 1.00 78.94 207 ASP A N 1
ATOM 1729 C CA . ASP A 1 207 ? 18.289 -11.922 -23.305 1.00 78.94 207 ASP A CA 1
ATOM 1730 C C . ASP A 1 207 ? 17.458 -13.127 -22.830 1.00 78.94 207 ASP A C 1
ATOM 1732 O O . ASP A 1 207 ? 16.858 -13.139 -21.748 1.00 78.94 207 ASP A O 1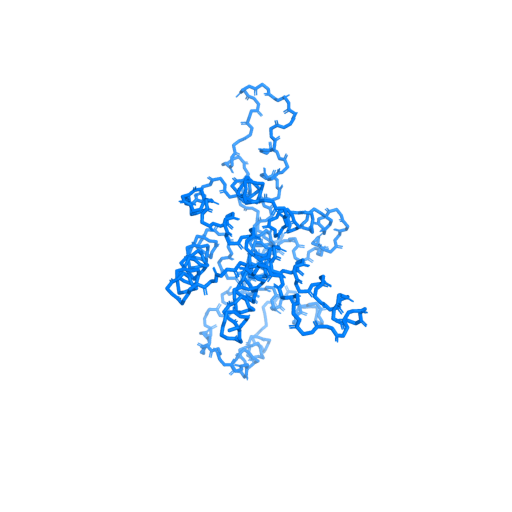
ATOM 1736 N N . GLY A 1 208 ? 17.431 -14.171 -23.663 1.00 78.12 208 GLY A N 1
ATOM 1737 C CA . GLY A 1 208 ? 16.711 -15.409 -23.383 1.00 78.12 208 GLY A CA 1
ATOM 1738 C C . GLY A 1 208 ? 17.288 -16.189 -22.201 1.00 78.12 208 GLY A C 1
ATOM 1739 O O . GLY A 1 208 ? 16.519 -16.816 -21.467 1.00 78.12 208 GLY A O 1
ATOM 1740 N N . GLU A 1 209 ? 18.602 -16.132 -21.970 1.00 82.75 209 GLU A N 1
ATOM 1741 C CA . GLU A 1 209 ? 19.216 -16.793 -20.815 1.00 82.75 209 GLU A CA 1
ATOM 1742 C C . GLU A 1 209 ? 18.808 -16.113 -19.511 1.00 82.75 209 GLU A C 1
ATOM 1744 O O . GLU A 1 209 ? 18.433 -16.785 -18.546 1.00 82.75 209 GLU A O 1
ATOM 1749 N N . THR A 1 210 ? 18.818 -14.780 -19.494 1.00 81.88 210 THR A N 1
ATOM 1750 C CA . THR A 1 210 ? 18.339 -13.981 -18.365 1.00 81.88 210 THR A CA 1
ATOM 1751 C C . THR A 1 210 ? 16.870 -14.271 -18.064 1.00 81.88 210 THR A C 1
ATOM 1753 O O . THR A 1 210 ? 16.523 -14.479 -16.902 1.00 81.88 210 THR A O 1
ATOM 1756 N N . MET A 1 211 ? 16.013 -14.400 -19.082 1.00 83.69 211 MET A N 1
ATOM 1757 C CA . MET A 1 211 ? 14.610 -14.793 -18.885 1.00 83.69 211 MET A CA 1
ATOM 1758 C C . MET A 1 211 ? 14.478 -16.172 -18.220 1.00 83.69 211 MET A C 1
ATOM 1760 O O . MET A 1 211 ? 13.680 -16.341 -17.295 1.00 83.69 211 MET A O 1
ATOM 1764 N N . ILE A 1 212 ? 15.277 -17.159 -18.641 1.00 84.06 212 ILE A N 1
ATOM 1765 C CA . ILE A 1 212 ? 15.275 -18.500 -18.033 1.00 84.06 212 ILE A CA 1
ATOM 1766 C C . ILE A 1 212 ? 15.759 -18.436 -16.578 1.00 84.06 212 ILE A C 1
ATOM 1768 O O . ILE A 1 212 ? 15.156 -19.071 -15.708 1.00 84.06 212 ILE A O 1
ATOM 1772 N N . LYS A 1 213 ? 16.815 -17.658 -16.298 1.00 84.94 213 LYS A N 1
ATOM 1773 C CA . LYS A 1 213 ? 17.341 -17.445 -14.939 1.00 84.94 213 LYS A CA 1
ATOM 1774 C C . LYS A 1 213 ? 16.297 -16.785 -14.038 1.00 84.94 213 LYS A C 1
ATOM 1776 O O . LYS A 1 213 ? 16.045 -17.310 -12.956 1.00 84.94 213 LYS A O 1
ATOM 1781 N N . LEU A 1 214 ? 15.658 -15.712 -14.510 1.00 85.50 214 LEU A N 1
ATOM 1782 C CA . LEU A 1 214 ? 14.567 -15.023 -13.821 1.00 85.50 214 LEU A CA 1
ATOM 1783 C C . LEU A 1 214 ? 13.423 -15.990 -13.522 1.00 85.50 214 LEU A C 1
ATOM 1785 O O . LEU A 1 214 ? 13.026 -16.141 -12.371 1.00 85.50 214 LEU A O 1
ATOM 1789 N N . LYS A 1 215 ? 12.943 -16.722 -14.534 1.00 84.38 215 LYS A N 1
ATOM 1790 C CA . LYS A 1 215 ? 11.871 -17.705 -14.353 1.00 84.38 215 LYS A CA 1
ATOM 1791 C C . LYS A 1 215 ? 12.224 -18.745 -13.289 1.00 84.38 215 LYS A C 1
ATOM 1793 O O . LYS A 1 215 ? 11.373 -19.096 -12.471 1.00 84.38 215 LYS A O 1
ATOM 1798 N N . ARG A 1 216 ? 13.455 -19.263 -13.314 1.00 84.00 216 ARG A N 1
ATOM 1799 C CA . ARG A 1 216 ? 13.923 -20.265 -12.352 1.00 84.00 216 ARG A CA 1
ATOM 1800 C C . ARG A 1 216 ? 13.952 -19.704 -10.932 1.00 84.00 216 ARG A C 1
ATOM 1802 O O . ARG A 1 216 ? 13.456 -20.388 -10.048 1.00 84.00 216 ARG A O 1
ATOM 1809 N N . HIS A 1 217 ? 14.470 -18.489 -10.735 1.00 83.81 217 HIS A N 1
ATOM 1810 C CA . HIS A 1 217 ? 14.455 -17.821 -9.428 1.00 83.81 217 HIS A CA 1
ATOM 1811 C C . HIS A 1 217 ? 13.033 -17.622 -8.912 1.00 83.81 217 HIS A C 1
ATOM 1813 O O . HIS A 1 217 ? 12.711 -18.120 -7.837 1.00 83.81 217 HIS A O 1
ATOM 1819 N N . LEU A 1 218 ? 12.155 -17.031 -9.723 1.00 80.88 218 LEU A N 1
ATOM 1820 C CA . LEU A 1 218 ? 10.765 -16.796 -9.331 1.00 80.88 218 LEU A CA 1
ATOM 1821 C C . LEU A 1 218 ? 10.034 -18.092 -8.976 1.00 80.88 218 LEU A C 1
ATOM 1823 O O . LEU A 1 218 ? 9.248 -18.102 -8.044 1.00 80.88 218 LEU A O 1
ATOM 1827 N N . THR A 1 219 ? 10.301 -19.192 -9.691 1.00 78.50 219 THR A N 1
ATOM 1828 C CA . THR A 1 219 ? 9.685 -20.506 -9.412 1.00 78.50 219 THR A CA 1
ATOM 1829 C C . THR A 1 219 ? 10.297 -21.194 -8.183 1.00 78.50 219 THR A C 1
ATOM 1831 O O . THR A 1 219 ? 9.666 -22.067 -7.595 1.00 78.50 219 THR A O 1
ATOM 1834 N N . SER A 1 220 ? 11.536 -20.851 -7.814 1.00 77.56 220 SER A N 1
ATOM 1835 C CA . SER A 1 220 ? 12.204 -21.396 -6.625 1.00 77.56 220 SER A CA 1
ATOM 1836 C C . SER A 1 220 ? 11.848 -20.663 -5.331 1.00 77.56 220 SER A C 1
ATOM 1838 O O . SER A 1 220 ? 12.025 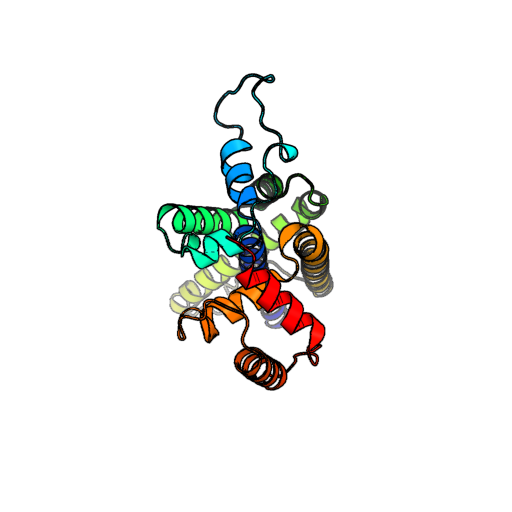-21.230 -4.253 1.00 77.56 220 SER A O 1
ATOM 1840 N N . GLU A 1 221 ? 11.342 -19.431 -5.421 1.00 74.06 221 GLU A N 1
ATOM 1841 C CA . GLU A 1 221 ? 10.795 -18.709 -4.273 1.00 74.06 221 GLU A CA 1
ATOM 1842 C C . GLU A 1 221 ? 9.501 -19.391 -3.799 1.00 74.06 221 GLU A C 1
ATOM 1844 O O . GLU A 1 221 ? 8.593 -19.670 -4.585 1.00 74.06 221 GLU A O 1
ATOM 1849 N N . GLN A 1 222 ? 9.425 -19.727 -2.506 1.00 53.19 222 GLN A N 1
ATOM 1850 C CA . GLN A 1 222 ? 8.272 -20.444 -1.961 1.00 53.19 222 GLN A CA 1
ATOM 1851 C C . GLN A 1 222 ? 6.999 -19.593 -2.041 1.00 53.19 222 GLN A C 1
ATOM 1853 O O . GLN A 1 222 ? 6.990 -18.443 -1.618 1.00 53.19 222 GLN A O 1
ATOM 1858 N N . GLY A 1 223 ? 5.908 -20.193 -2.527 1.00 60.31 223 GLY A N 1
ATOM 1859 C CA . GLY A 1 223 ? 4.582 -19.566 -2.551 1.00 60.31 223 GLY A CA 1
ATOM 1860 C C . GLY A 1 223 ? 4.219 -18.832 -3.845 1.00 60.31 223 GLY A C 1
ATOM 1861 O O . GLY A 1 223 ? 3.128 -18.273 -3.920 1.00 60.31 223 GLY A O 1
ATOM 1862 N N . THR A 1 224 ? 5.065 -18.850 -4.879 1.00 59.19 224 THR A N 1
ATOM 1863 C CA . THR A 1 224 ? 4.744 -18.230 -6.172 1.00 59.19 224 THR A CA 1
ATOM 1864 C C . THR A 1 224 ? 4.040 -19.207 -7.124 1.00 59.19 224 THR A C 1
ATOM 1866 O O . THR A 1 224 ? 4.333 -20.404 -7.190 1.00 59.19 224 THR A O 1
ATOM 1869 N N . THR A 1 225 ? 3.090 -18.698 -7.911 1.00 62.47 225 THR A N 1
ATOM 1870 C CA . THR A 1 225 ? 2.538 -19.430 -9.059 1.00 62.47 225 THR A CA 1
ATOM 1871 C C . THR A 1 225 ? 3.585 -19.540 -10.164 1.00 62.47 225 THR A C 1
ATOM 1873 O O . THR A 1 225 ? 4.362 -18.613 -10.387 1.00 62.47 225 THR A O 1
ATOM 1876 N N . THR A 1 226 ? 3.593 -20.643 -10.917 1.00 67.25 226 THR A N 1
ATOM 1877 C CA . THR A 1 226 ? 4.505 -20.795 -12.058 1.00 67.25 226 THR A CA 1
ATOM 1878 C C . THR A 1 226 ? 4.250 -19.701 -13.098 1.00 67.25 226 THR A C 1
ATOM 1880 O O . THR A 1 226 ? 3.233 -19.710 -13.789 1.00 67.25 226 THR A O 1
ATOM 1883 N N . TRP A 1 227 ? 5.195 -18.774 -13.249 1.00 76.25 227 TRP A N 1
ATOM 1884 C CA . TRP A 1 227 ? 5.076 -17.681 -14.210 1.00 76.25 227 TRP A CA 1
ATOM 1885 C C . TRP A 1 227 ? 5.175 -18.189 -15.659 1.00 76.25 227 TRP A C 1
ATOM 1887 O O . TRP A 1 227 ? 6.054 -18.988 -16.027 1.00 76.25 227 TRP A O 1
ATOM 1897 N N . GLY A 1 228 ? 4.258 -17.716 -16.506 1.00 83.38 228 GLY A N 1
ATOM 1898 C CA . GLY A 1 228 ? 4.217 -18.044 -17.929 1.00 83.38 228 GLY A CA 1
ATOM 1899 C C . GLY A 1 228 ? 5.451 -17.515 -18.667 1.00 83.38 228 GLY A C 1
ATOM 1900 O O . GLY A 1 228 ? 5.878 -16.384 -18.446 1.00 83.38 228 GLY A O 1
ATOM 1901 N N . LYS A 1 229 ? 6.024 -18.320 -19.575 1.00 84.94 229 LYS A N 1
ATOM 1902 C CA . LYS A 1 229 ? 7.197 -17.897 -20.371 1.00 84.94 229 LYS A CA 1
ATOM 1903 C C . LYS A 1 229 ? 6.887 -16.658 -21.219 1.00 84.94 229 LYS A C 1
ATOM 1905 O O . LYS A 1 229 ? 7.697 -15.740 -21.263 1.00 84.94 229 LYS A O 1
ATOM 1910 N N . GLU A 1 230 ? 5.710 -16.624 -21.844 1.00 88.38 230 GLU A N 1
ATOM 1911 C CA . GLU A 1 230 ? 5.293 -15.499 -22.691 1.00 88.38 230 GLU A CA 1
ATOM 1912 C C . GLU A 1 230 ? 5.089 -14.212 -21.891 1.00 88.38 230 GLU A C 1
ATOM 1914 O O . GLU A 1 230 ? 5.499 -13.149 -22.347 1.00 88.38 230 GLU A O 1
ATOM 1919 N N . TYR A 1 231 ? 4.554 -14.307 -20.670 1.00 88.81 231 TYR A N 1
ATOM 1920 C CA . TYR A 1 231 ? 4.418 -13.155 -19.780 1.00 88.81 231 TYR A CA 1
ATOM 1921 C C . TYR A 1 231 ? 5.784 -12.548 -19.432 1.00 88.81 231 TYR A C 1
ATOM 1923 O O . TYR A 1 231 ? 5.998 -11.359 -19.646 1.00 88.81 231 TYR A O 1
ATOM 1931 N N . LEU A 1 232 ? 6.743 -13.366 -18.973 1.00 88.44 232 LEU A N 1
ATOM 1932 C CA . LEU A 1 232 ? 8.084 -12.878 -18.618 1.00 88.44 232 LEU A CA 1
ATOM 1933 C C . LEU A 1 232 ? 8.822 -12.297 -19.826 1.00 88.44 232 LEU A C 1
ATOM 1935 O O . LEU A 1 232 ? 9.485 -11.270 -19.719 1.00 88.44 232 LEU A O 1
ATOM 1939 N N . LYS A 1 233 ? 8.678 -12.928 -20.994 1.00 89.44 233 LYS A N 1
ATOM 1940 C CA . LYS A 1 233 ? 9.228 -12.413 -22.248 1.00 89.44 233 LYS A CA 1
ATOM 1941 C C . LYS A 1 233 ? 8.621 -11.059 -22.617 1.00 89.44 233 LYS A C 1
ATOM 1943 O O . LYS A 1 233 ? 9.364 -10.161 -23.001 1.00 89.44 233 LYS A O 1
ATOM 1948 N N . GLY A 1 234 ? 7.300 -10.913 -22.506 1.00 90.44 234 GLY A N 1
ATOM 1949 C CA . GLY A 1 234 ? 6.600 -9.650 -22.739 1.00 90.44 234 GLY A CA 1
ATOM 1950 C C . GLY A 1 234 ? 7.063 -8.557 -21.782 1.00 90.44 234 GLY A C 1
ATOM 1951 O O . GLY A 1 234 ? 7.414 -7.473 -22.231 1.00 90.44 234 GLY A O 1
ATOM 1952 N N . MET A 1 235 ? 7.167 -8.877 -20.492 1.00 91.38 235 MET A N 1
ATOM 1953 C CA . MET A 1 235 ? 7.625 -7.957 -19.451 1.00 91.38 235 MET A CA 1
ATOM 1954 C C . MET A 1 235 ? 9.060 -7.463 -19.688 1.00 91.38 235 MET A C 1
ATOM 1956 O O . MET A 1 235 ? 9.292 -6.259 -19.663 1.00 91.38 235 MET A O 1
ATOM 1960 N N . ILE A 1 236 ? 10.011 -8.355 -19.996 1.00 90.88 236 ILE A N 1
ATOM 1961 C CA . ILE A 1 236 ? 11.408 -7.959 -20.263 1.00 90.88 236 ILE A CA 1
ATOM 1962 C C . ILE A 1 236 ? 11.501 -7.099 -21.530 1.00 90.88 236 ILE A C 1
ATOM 1964 O O . ILE A 1 236 ? 12.243 -6.119 -21.563 1.00 90.88 236 ILE A O 1
ATOM 1968 N N . LYS A 1 237 ? 10.745 -7.448 -22.580 1.00 91.25 237 LYS A N 1
ATOM 1969 C CA . LYS A 1 237 ? 10.683 -6.638 -23.804 1.00 91.25 237 LYS A CA 1
ATOM 1970 C C . LYS A 1 237 ? 10.104 -5.253 -23.540 1.00 91.25 237 LYS A C 1
ATOM 1972 O O . LYS A 1 237 ? 10.661 -4.280 -24.028 1.00 91.25 237 LYS A O 1
ATOM 1977 N N . TYR A 1 238 ? 9.019 -5.179 -22.773 1.00 92.44 238 TYR A N 1
ATOM 1978 C CA . TYR A 1 238 ? 8.430 -3.918 -22.341 1.00 92.44 238 TYR A CA 1
ATOM 1979 C C . TYR A 1 238 ? 9.454 -3.083 -21.572 1.00 92.44 238 TYR A C 1
ATOM 1981 O O . TYR A 1 238 ? 9.714 -1.955 -21.970 1.00 92.44 238 TYR A O 1
ATOM 1989 N N . TYR A 1 239 ? 10.116 -3.662 -20.563 1.00 92.69 239 TYR A N 1
ATOM 1990 C CA . TYR A 1 239 ? 11.137 -2.959 -19.792 1.00 92.69 239 TYR A CA 1
ATOM 1991 C C . TYR A 1 239 ? 12.197 -2.340 -20.704 1.00 92.69 239 TYR A C 1
ATOM 1993 O O . TYR A 1 239 ? 12.500 -1.165 -20.558 1.00 92.69 239 TYR A O 1
ATOM 2001 N N . HIS A 1 240 ? 12.746 -3.086 -21.665 1.00 90.38 240 HIS A N 1
ATOM 2002 C CA . HIS A 1 240 ? 13.782 -2.566 -22.568 1.00 90.38 240 HIS A CA 1
ATOM 2003 C C . HIS A 1 240 ? 13.262 -1.577 -23.617 1.00 90.38 240 HIS A C 1
ATOM 2005 O O . HIS A 1 240 ? 14.039 -0.751 -24.072 1.00 90.38 240 HIS A O 1
ATOM 2011 N N . GLY A 1 241 ? 11.973 -1.619 -23.961 1.00 89.19 241 GLY A N 1
ATOM 2012 C CA . GLY A 1 241 ? 11.351 -0.694 -24.916 1.00 89.19 241 GLY A CA 1
ATOM 2013 C C . GLY A 1 241 ? 10.934 0.664 -24.339 1.00 89.19 241 GLY A C 1
ATOM 2014 O O . GLY A 1 241 ? 10.563 1.545 -25.106 1.00 89.19 241 GLY A O 1
ATOM 2015 N N . VAL A 1 242 ? 10.963 0.834 -23.013 1.00 87.19 242 VAL A N 1
ATOM 2016 C CA . VAL A 1 242 ? 10.684 2.116 -22.340 1.00 87.19 242 VAL A CA 1
ATOM 2017 C C . VAL A 1 242 ? 11.963 2.967 -22.295 1.00 87.19 242 VAL A C 1
ATOM 2019 O O . VAL A 1 242 ? 12.935 2.552 -21.660 1.00 87.19 242 VAL A O 1
ATOM 2022 N N . GLU A 1 243 ? 11.972 4.145 -22.925 1.00 76.75 243 GLU A N 1
ATOM 2023 C CA . GLU A 1 243 ? 13.117 5.086 -22.991 1.00 76.75 243 GLU A CA 1
ATOM 2024 C C . GLU A 1 243 ? 12.899 6.378 -22.174 1.00 76.75 243 GLU A C 1
ATOM 2026 O O . GLU A 1 243 ? 11.779 6.931 -22.210 1.00 76.75 243 GLU A O 1
#

Mean predicted aligned error: 8.29 Å

Nearest PDB structures (foldseek):
  4bg5-assembly1_A  TM=2.015E-01  e=7.740E+00  Borreliella burgdorferi B31
  6s3r-assembly1_F  TM=1.663E-01  e=8.107E+00  Pseudomonas savastanoi pv. phaseolicola 1448A

Sequence (243 aa):
MFENWNRINILISIISNFETYLSSVTRVAMEANPSLLFNYIYLSPEDSLSPEDSLSFEDFEKIDGVIFLKKGLFDKKGYKDLIDDIESKLTHGDWTNRTNTFYKLFPNAPAVFRNKIKELEDARKLRNNAAHSFGREISQARENRNFNKLSNYDSLSEERLIKYFKLFSDLSTEIDNYLLLNHIGSYEIVYYYHKNYVENNSLFEYDGETMIKLKRHLTSEQGTTTWGKEYLKGMIKYYHGVE

Organism: Streptococcus oralis (NCBI:txid1303)

Radius of gyration: 22.77 Å; Cα contacts (8 Å, |Δi|>4): 185; chains: 1; bounding box: 42×52×70 Å

pLDDT: mean 83.96, std 13.93, range [42.5, 97.44]

Foldseek 3Di:
DVVQLVLLVLLLVLLVVLLVLQLVLVLLLCLQFVLLLVLLVQVPPPDDDDPVPRDDSVNRDGDGSLVCLVVVVCVDPVNVVSSVVLSCQLRDDALVSNLVSVCSSVVPAPCLSVVCRVVRRVSVVLNVLSVVLVVVCVVCVVVDVDPPDDDDHDGDDPVNSVVSVVSSVVSSVSSCVVSCVPGNPPVVLLSVCCVPPCVVPVDLADDPVSLVVSQVVQVPPPPHDRDDSVVSSVSRHVSNPPD

Secondary structure (DSSP, 8-state):
-HHHHHHHHHHHHHHHHHHHHHHHHHHHHHHH-THHHHHHHHT-TTS---TTS---GGGS----HHHHHHTT-TTSHHHHHHHHHHHHHHHSS-HHHHHHHHHHH-TTS-STTGGGHHHHHHHHHHHHHHHHHHHHHHHHHHH---TT----PPP--HHHHHHHHHHHHHHHHHHHHHHIIIIITTHHHHHHHIIIIIHHHT--S--HHHHHHHHHHHHHSTT-----HHHHHHHHHHHHH--